Protein AF-A0A4Q3C4S6-F1 (afdb_monomer)

Structure (mmCIF, N/CA/C/O backbone):
data_AF-A0A4Q3C4S6-F1
#
_entry.id   AF-A0A4Q3C4S6-F1
#
loop_
_atom_site.group_PDB
_atom_site.id
_atom_site.type_symbol
_atom_site.label_atom_id
_atom_site.label_alt_id
_atom_site.label_comp_id
_atom_site.label_asym_id
_atom_site.label_entity_id
_atom_site.label_seq_id
_atom_site.pdbx_PDB_ins_code
_atom_site.Cartn_x
_atom_site.Cartn_y
_atom_site.Cartn_z
_atom_site.occupancy
_atom_site.B_iso_or_equiv
_atom_site.auth_seq_id
_atom_site.auth_comp_id
_atom_site.auth_asym_id
_atom_site.auth_atom_id
_atom_site.pdbx_PDB_model_num
ATOM 1 N N . MET A 1 1 ? 11.785 9.503 2.714 1.00 79.44 1 MET A N 1
ATOM 2 C CA . MET A 1 1 ? 12.804 9.727 1.665 1.00 79.44 1 MET A CA 1
ATOM 3 C C . MET A 1 1 ? 14.127 9.075 2.009 1.00 79.44 1 MET A C 1
ATOM 5 O O . MET A 1 1 ? 14.430 8.070 1.395 1.00 79.44 1 MET A O 1
ATOM 9 N N . LEU A 1 2 ? 14.876 9.576 3.001 1.00 86.62 2 LEU A N 1
ATOM 10 C CA . LEU A 1 2 ? 16.214 9.052 3.310 1.00 86.62 2 LEU A CA 1
ATOM 11 C C . LEU A 1 2 ? 16.216 7.540 3.572 1.00 86.62 2 LEU A C 1
ATOM 13 O O . LEU A 1 2 ? 17.036 6.831 3.010 1.00 86.62 2 LEU A O 1
ATOM 17 N N . LEU A 1 3 ? 15.257 7.049 4.366 1.00 88.62 3 LEU A N 1
ATOM 18 C CA . LEU A 1 3 ? 15.108 5.621 4.656 1.00 88.62 3 LEU A CA 1
ATOM 19 C C . LEU A 1 3 ? 14.910 4.772 3.388 1.00 88.62 3 LEU A C 1
ATOM 21 O O . LEU A 1 3 ? 15.475 3.687 3.300 1.00 88.62 3 LEU A O 1
ATOM 25 N N . GLU A 1 4 ? 14.140 5.283 2.421 1.00 88.62 4 GLU A N 1
ATOM 26 C CA . GLU A 1 4 ? 13.888 4.596 1.151 1.00 88.62 4 GLU A CA 1
ATOM 27 C C . GLU A 1 4 ? 15.189 4.460 0.361 1.00 88.62 4 GLU A C 1
ATOM 29 O O . GLU A 1 4 ? 15.622 3.354 0.081 1.00 88.62 4 GLU A O 1
ATOM 34 N N . LEU A 1 5 ? 15.862 5.587 0.112 1.00 86.56 5 LEU A N 1
ATOM 35 C CA . LEU A 1 5 ? 17.053 5.680 -0.740 1.00 86.56 5 LEU A CA 1
ATOM 36 C C . LEU A 1 5 ? 18.321 5.065 -0.123 1.00 86.56 5 LEU A C 1
ATOM 38 O O . LEU A 1 5 ? 19.386 5.118 -0.728 1.00 86.56 5 LEU A O 1
ATOM 42 N N . THR A 1 6 ? 18.240 4.538 1.100 1.00 89.25 6 THR A N 1
ATOM 43 C CA . THR A 1 6 ? 19.389 3.969 1.816 1.00 89.25 6 THR A CA 1
ATOM 44 C C . THR A 1 6 ? 19.104 2.528 2.223 1.00 89.25 6 THR A C 1
ATOM 46 O O . THR A 1 6 ? 19.477 1.591 1.525 1.00 89.25 6 THR A O 1
ATOM 49 N N . ILE A 1 7 ? 18.420 2.348 3.351 1.00 91.38 7 ILE A N 1
ATOM 50 C CA . ILE A 1 7 ? 18.171 1.054 3.987 1.00 91.38 7 ILE A CA 1
ATOM 51 C C . ILE A 1 7 ? 17.253 0.195 3.113 1.00 91.38 7 ILE A C 1
ATOM 53 O O . ILE A 1 7 ? 17.543 -0.977 2.879 1.00 91.38 7 ILE A O 1
ATOM 57 N N . ILE A 1 8 ? 16.154 0.763 2.609 1.00 91.50 8 ILE A N 1
ATOM 58 C CA . ILE A 1 8 ? 15.192 -0.019 1.824 1.00 91.50 8 ILE A CA 1
ATOM 59 C C . ILE A 1 8 ? 15.761 -0.351 0.447 1.00 91.50 8 ILE A C 1
ATOM 61 O O . ILE A 1 8 ? 15.729 -1.520 0.067 1.00 91.50 8 ILE A O 1
ATOM 65 N N . GLU A 1 9 ? 16.351 0.623 -0.247 1.00 89.19 9 GLU A N 1
ATOM 66 C CA . GLU A 1 9 ? 16.993 0.424 -1.550 1.00 89.19 9 GLU A CA 1
ATOM 67 C C . GLU A 1 9 ? 18.013 -0.714 -1.505 1.00 89.19 9 GLU A C 1
ATOM 69 O O . GLU A 1 9 ? 17.933 -1.674 -2.277 1.00 89.19 9 GLU A O 1
ATOM 74 N N . PHE A 1 10 ? 18.919 -0.662 -0.523 1.00 90.94 10 PHE A N 1
ATOM 75 C CA . PHE A 1 10 ? 19.920 -1.702 -0.337 1.00 90.94 10 PHE A CA 1
ATOM 76 C C . PHE A 1 10 ? 19.282 -3.063 -0.052 1.00 90.94 10 PHE A C 1
ATOM 78 O O . PHE A 1 10 ? 19.735 -4.072 -0.582 1.00 90.94 10 PHE A O 1
ATOM 85 N N . SER A 1 11 ? 18.223 -3.116 0.760 1.00 89.38 11 SER A N 1
ATOM 86 C CA . SER A 1 11 ? 17.563 -4.385 1.089 1.00 89.38 11 SER A CA 1
ATOM 87 C C . SER A 1 11 ? 16.934 -5.079 -0.126 1.00 89.38 11 SER A C 1
ATOM 89 O O . SER A 1 11 ? 16.853 -6.305 -0.147 1.00 89.38 11 SER A O 1
ATOM 91 N N . TRP A 1 12 ? 16.531 -4.313 -1.145 1.00 87.12 12 TRP A N 1
ATOM 92 C CA . TRP A 1 12 ? 15.961 -4.836 -2.388 1.00 87.12 12 TRP A CA 1
ATOM 93 C C . TRP A 1 12 ? 17.017 -5.185 -3.432 1.00 87.12 12 TRP A C 1
ATOM 95 O O . TRP A 1 12 ? 16.872 -6.188 -4.128 1.00 87.12 12 TRP A O 1
ATOM 105 N N . GLN A 1 13 ? 18.061 -4.365 -3.565 1.00 84.12 13 GLN A N 1
ATOM 106 C CA . GLN A 1 13 ? 19.042 -4.530 -4.640 1.00 84.12 13 GLN A CA 1
ATOM 107 C C . GLN A 1 13 ? 20.329 -5.238 -4.204 1.00 84.12 13 GLN A C 1
ATOM 109 O O . GLN A 1 13 ? 21.119 -5.635 -5.056 1.00 84.12 13 GLN A O 1
ATOM 114 N N . ALA A 1 14 ? 20.581 -5.354 -2.896 1.00 86.94 14 ALA A N 1
ATOM 115 C CA . ALA A 1 14 ? 21.867 -5.752 -2.314 1.00 86.94 14 ALA A CA 1
ATOM 116 C C . ALA A 1 14 ? 23.073 -4.921 -2.815 1.00 86.94 14 ALA A C 1
ATOM 118 O O . ALA A 1 14 ? 24.227 -5.308 -2.638 1.00 86.94 14 ALA A O 1
ATOM 119 N N . LYS A 1 15 ? 22.806 -3.764 -3.433 1.00 85.75 15 LYS A N 1
ATOM 120 C CA . LYS A 1 15 ? 23.768 -2.775 -3.923 1.00 85.75 15 LYS A CA 1
ATOM 121 C C . LYS A 1 15 ? 23.154 -1.379 -3.812 1.00 85.75 15 LYS A C 1
ATOM 123 O O . LYS A 1 15 ? 21.937 -1.246 -3.733 1.00 85.75 15 LYS A O 1
ATOM 128 N N . ILE A 1 16 ? 23.997 -0.351 -3.821 1.00 82.44 16 ILE A N 1
ATOM 129 C CA . ILE A 1 16 ? 23.564 1.044 -3.958 1.00 82.44 16 ILE A CA 1
ATOM 130 C C . ILE A 1 16 ? 24.054 1.522 -5.320 1.00 82.44 16 ILE A C 1
ATOM 132 O O . ILE A 1 16 ? 25.261 1.594 -5.547 1.00 82.44 16 ILE A O 1
ATOM 136 N N . ASP A 1 17 ? 23.120 1.795 -6.226 1.00 85.69 17 ASP A N 1
ATOM 137 C CA . ASP A 1 17 ? 23.399 2.258 -7.582 1.00 85.69 17 ASP A CA 1
ATOM 138 C C . ASP A 1 17 ? 23.042 3.750 -7.693 1.00 85.69 17 ASP A C 1
ATOM 140 O O . ASP A 1 17 ? 21.866 4.100 -7.620 1.00 85.69 17 ASP A O 1
ATOM 144 N N . PRO A 1 18 ? 24.018 4.664 -7.838 1.00 83.12 18 PRO A N 1
ATOM 145 C CA . PRO A 1 18 ? 23.720 6.093 -7.899 1.00 83.12 18 PRO A CA 1
ATOM 146 C C . PRO A 1 18 ? 22.989 6.496 -9.190 1.00 83.12 18 PRO A C 1
ATOM 148 O O . PRO A 1 18 ? 22.414 7.581 -9.240 1.00 83.12 18 PRO A O 1
ATOM 151 N N . HIS A 1 19 ? 22.994 5.643 -10.221 1.00 88.81 19 HIS A N 1
ATOM 152 C CA . HIS A 1 19 ? 22.371 5.908 -11.519 1.00 88.81 19 HIS A CA 1
ATOM 153 C C . HIS A 1 19 ? 20.981 5.280 -11.664 1.00 88.81 19 HIS A C 1
ATOM 155 O O . HIS A 1 19 ? 20.269 5.585 -12.622 1.00 88.81 19 HIS A O 1
ATOM 161 N N . PHE A 1 20 ? 20.565 4.438 -10.715 1.00 91.19 20 PHE A N 1
ATOM 162 C CA . PHE A 1 20 ? 19.250 3.810 -10.709 1.00 91.19 20 PHE A CA 1
ATOM 163 C C . PHE A 1 20 ? 18.639 3.841 -9.307 1.00 91.19 20 PHE A C 1
ATOM 165 O O . PHE A 1 20 ? 19.119 3.164 -8.404 1.00 91.19 20 PHE A O 1
ATOM 172 N N . MET A 1 21 ? 17.552 4.595 -9.142 1.00 90.75 21 MET A N 1
ATOM 173 C CA . MET A 1 21 ? 16.810 4.669 -7.880 1.00 90.75 21 MET A CA 1
ATOM 174 C C . MET A 1 21 ? 15.467 3.955 -7.989 1.00 90.75 21 MET A C 1
ATOM 176 O O . MET A 1 21 ? 14.723 4.162 -8.949 1.00 90.75 21 MET A O 1
ATOM 180 N N . PHE A 1 22 ? 15.109 3.180 -6.973 1.00 90.44 22 PHE A N 1
ATOM 181 C CA . PHE A 1 22 ? 13.840 2.469 -6.897 1.00 90.44 22 PHE A CA 1
ATOM 182 C C . PHE A 1 22 ? 12.944 3.037 -5.789 1.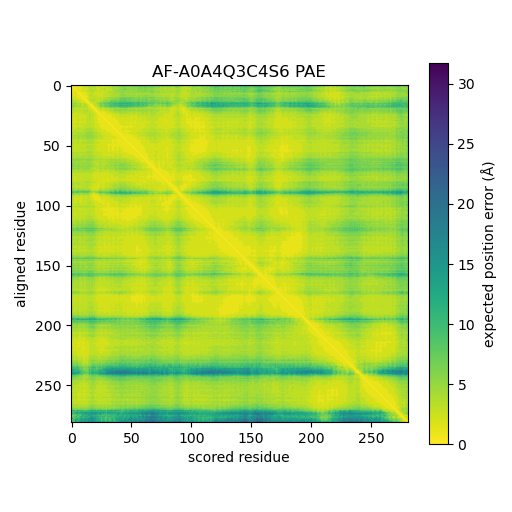00 90.44 22 PHE A C 1
ATOM 184 O O . PHE A 1 22 ? 13.064 2.721 -4.607 1.00 90.44 22 PHE A O 1
ATOM 191 N N . ILE A 1 23 ? 11.987 3.885 -6.176 1.00 91.75 23 ILE A N 1
ATOM 192 C CA . ILE A 1 23 ? 11.088 4.543 -5.220 1.00 91.75 23 ILE A CA 1
ATOM 193 C C . ILE A 1 23 ? 9.769 3.779 -5.081 1.00 91.75 23 ILE A C 1
ATOM 195 O O . ILE A 1 23 ? 9.061 3.497 -6.052 1.00 91.75 23 ILE A O 1
ATOM 199 N N . GLN A 1 24 ? 9.428 3.449 -3.840 1.00 92.81 24 GLN A N 1
ATOM 200 C CA . GLN A 1 24 ? 8.339 2.557 -3.474 1.00 92.81 24 GLN A CA 1
ATOM 201 C C . GLN A 1 24 ? 7.410 3.222 -2.441 1.00 92.81 24 GLN A C 1
ATOM 203 O O . GLN A 1 24 ? 7.143 4.429 -2.459 1.00 92.81 24 GLN A O 1
ATOM 208 N N . VAL A 1 25 ? 6.858 2.407 -1.540 1.00 92.94 25 VAL A N 1
ATOM 209 C CA . VAL A 1 25 ? 5.832 2.804 -0.581 1.00 92.94 25 VAL A CA 1
ATOM 210 C C . VAL A 1 25 ? 6.320 3.849 0.424 1.00 92.94 25 VAL A C 1
ATOM 212 O O . VAL A 1 25 ? 5.546 4.731 0.790 1.00 92.94 25 VAL A O 1
ATOM 215 N N . ILE A 1 26 ? 7.582 3.803 0.872 1.00 92.94 26 ILE A N 1
ATOM 216 C CA . ILE A 1 26 ? 8.079 4.741 1.895 1.00 92.94 26 ILE A CA 1
ATOM 217 C C . ILE A 1 26 ? 8.280 6.131 1.287 1.00 92.94 26 ILE A C 1
ATOM 219 O O . ILE A 1 26 ? 8.042 7.141 1.960 1.00 92.94 26 ILE A O 1
ATOM 223 N N . TRP A 1 27 ? 8.672 6.208 0.012 1.00 93.81 27 TRP A N 1
ATOM 224 C CA . TRP A 1 27 ? 8.636 7.455 -0.752 1.00 93.81 27 TRP A CA 1
ATOM 225 C C . TRP A 1 27 ? 7.214 8.018 -0.838 1.00 93.81 27 TRP A C 1
ATOM 227 O O . TRP A 1 27 ? 6.986 9.147 -0.393 1.00 93.81 27 TRP A O 1
ATOM 237 N N . ALA A 1 28 ? 6.258 7.222 -1.326 1.00 95.50 28 ALA A N 1
ATOM 238 C CA . ALA A 1 28 ? 4.880 7.669 -1.519 1.00 95.50 28 ALA A CA 1
ATOM 239 C C . ALA A 1 28 ? 4.222 8.128 -0.207 1.00 95.50 28 ALA A C 1
ATOM 241 O O . ALA A 1 28 ? 3.579 9.179 -0.177 1.00 95.50 28 ALA A O 1
ATOM 242 N N . ILE A 1 29 ? 4.438 7.405 0.900 1.00 94.44 29 ILE A N 1
ATOM 243 C CA . ILE A 1 29 ? 3.984 7.816 2.239 1.00 94.44 29 ILE A CA 1
ATOM 244 C C . ILE A 1 29 ? 4.633 9.141 2.645 1.00 94.44 29 ILE A C 1
ATOM 246 O O . ILE A 1 29 ? 3.934 10.045 3.099 1.00 94.44 29 ILE A O 1
ATOM 250 N N . GLY A 1 30 ? 5.950 9.280 2.462 1.00 94.25 30 GLY A N 1
ATOM 251 C CA . GLY A 1 30 ? 6.683 10.493 2.826 1.00 94.25 30 GLY A CA 1
ATOM 252 C C . GLY A 1 30 ? 6.163 11.738 2.106 1.00 94.25 30 GLY A C 1
ATOM 253 O O . GLY A 1 30 ? 5.881 12.742 2.756 1.00 94.25 30 GLY A O 1
ATOM 254 N N . VAL A 1 31 ? 5.969 11.666 0.787 1.00 96.56 31 VAL A N 1
ATOM 255 C CA . VAL A 1 31 ? 5.396 12.780 0.012 1.00 96.56 31 VAL A CA 1
ATOM 256 C C . VAL A 1 31 ? 3.945 13.039 0.406 1.00 96.56 31 VAL A C 1
ATOM 258 O O . VAL A 1 31 ? 3.559 14.189 0.604 1.00 96.56 31 VAL A O 1
ATOM 261 N N . SER A 1 32 ? 3.152 11.987 0.606 1.00 97.19 32 SER A N 1
ATOM 262 C CA . SER A 1 32 ? 1.760 12.134 1.042 1.00 97.19 32 SER A CA 1
ATOM 263 C C . SER A 1 32 ? 1.649 12.832 2.401 1.00 97.19 32 SER A C 1
ATOM 265 O O . SER A 1 32 ? 0.733 13.625 2.601 1.00 97.19 32 SER A O 1
ATOM 267 N N . MET A 1 33 ? 2.592 12.604 3.323 1.00 95.69 33 MET A N 1
ATOM 268 C CA . MET A 1 33 ? 2.663 13.329 4.598 1.00 95.69 33 MET A CA 1
ATOM 269 C C . MET A 1 33 ? 3.024 14.809 4.419 1.00 95.69 33 MET A C 1
ATOM 271 O O . MET A 1 33 ? 2.473 15.644 5.132 1.00 95.69 33 MET A O 1
ATOM 275 N N . ILE A 1 34 ? 3.909 15.146 3.473 1.00 96.94 34 ILE A N 1
ATOM 276 C CA . ILE A 1 34 ? 4.241 16.545 3.142 1.00 96.94 34 ILE A CA 1
ATOM 277 C C . ILE A 1 34 ? 3.001 17.264 2.605 1.00 96.94 34 ILE A C 1
ATOM 279 O O . ILE A 1 34 ? 2.664 18.348 3.077 1.00 96.94 34 ILE A O 1
ATOM 283 N N . VAL A 1 35 ? 2.272 16.639 1.676 1.00 97.88 35 VAL A N 1
ATOM 284 C CA . VAL A 1 35 ? 1.011 17.193 1.157 1.00 97.88 35 VAL A CA 1
ATOM 285 C C . VAL A 1 35 ? -0.023 17.318 2.278 1.00 97.88 35 VAL A C 1
ATOM 287 O O . VAL A 1 35 ? -0.658 18.361 2.428 1.00 97.88 35 VAL A O 1
ATOM 290 N N . LEU A 1 36 ? -0.154 16.297 3.130 1.00 97.44 36 LEU A N 1
ATOM 291 C CA . LEU A 1 36 ? -1.068 16.330 4.270 1.00 97.44 36 LEU A CA 1
ATOM 292 C C . LEU A 1 36 ? -0.730 17.453 5.265 1.00 97.44 36 LEU A C 1
ATOM 294 O O . LEU A 1 36 ? -1.646 18.047 5.830 1.00 97.44 36 LEU A O 1
ATOM 298 N N . ALA A 1 37 ? 0.549 17.786 5.457 1.00 97.44 37 ALA A N 1
ATOM 299 C CA . ALA A 1 37 ? 0.974 18.893 6.316 1.00 97.44 37 ALA A CA 1
ATOM 300 C C . ALA A 1 37 ? 0.489 20.268 5.814 1.00 97.44 37 ALA A C 1
ATOM 302 O O . ALA A 1 37 ? 0.323 21.184 6.618 1.00 97.44 37 ALA A O 1
ATOM 303 N N . ALA A 1 38 ? 0.208 20.407 4.515 1.00 97.56 38 ALA A N 1
ATOM 304 C CA . ALA A 1 38 ? -0.496 21.568 3.973 1.00 97.56 38 ALA A CA 1
ATOM 305 C C . ALA A 1 38 ? -2.023 21.427 4.118 1.00 97.56 38 ALA A C 1
ATOM 307 O O . ALA A 1 38 ? -2.701 22.370 4.523 1.00 97.56 38 ALA A O 1
ATOM 308 N N . LEU A 1 39 ? -2.575 20.240 3.843 1.00 97.81 39 LEU A N 1
ATOM 309 C CA . LEU A 1 39 ? -4.025 20.000 3.881 1.00 97.81 39 LEU A CA 1
ATOM 310 C C . LEU A 1 39 ? -4.632 20.059 5.287 1.00 97.81 39 LEU A C 1
ATOM 312 O O . LEU A 1 39 ? -5.809 20.378 5.415 1.00 97.81 39 LEU A O 1
ATOM 316 N N . VAL A 1 40 ? -3.867 19.766 6.343 1.00 97.12 40 VAL A N 1
ATOM 317 C CA . VAL A 1 40 ? -4.353 19.716 7.738 1.00 97.12 40 VAL A CA 1
ATOM 318 C C . VAL A 1 40 ? -4.945 21.042 8.233 1.00 97.12 40 VAL A C 1
ATOM 320 O O . VAL A 1 40 ? -5.754 21.042 9.159 1.00 97.12 40 VAL A O 1
ATOM 323 N N . TRP A 1 41 ? -4.587 22.160 7.600 1.00 97.69 41 TRP A N 1
ATOM 324 C CA . TRP A 1 41 ? -5.143 23.483 7.894 1.00 97.69 41 TRP A CA 1
ATOM 325 C C . TRP A 1 41 ? -6.565 23.681 7.351 1.00 97.69 41 TRP A C 1
ATOM 327 O O . TRP A 1 41 ? -7.252 24.620 7.750 1.00 97.69 41 TRP A O 1
ATOM 337 N N . LEU A 1 42 ? -7.028 22.801 6.460 1.00 97.81 42 LEU A N 1
ATOM 338 C CA . LEU A 1 42 ? -8.384 22.824 5.926 1.00 97.81 42 LEU A CA 1
ATOM 339 C C . LEU A 1 42 ? -9.370 22.124 6.876 1.00 97.81 42 LEU A C 1
ATOM 341 O O . LEU A 1 42 ? -9.015 21.179 7.588 1.00 97.81 42 LEU A O 1
ATOM 345 N N . PRO A 1 43 ? -10.657 22.510 6.862 1.00 97.69 43 PRO A N 1
ATOM 346 C CA . PRO A 1 43 ? -11.686 21.745 7.548 1.00 97.69 43 PRO A CA 1
ATOM 347 C C . PRO A 1 43 ? -11.781 20.324 6.965 1.00 97.69 43 PRO A C 1
ATOM 349 O O . PRO A 1 43 ? -11.739 20.120 5.751 1.00 97.69 43 PRO A O 1
ATOM 352 N N . LYS A 1 44 ? -11.968 19.327 7.841 1.00 97.06 44 LYS A N 1
ATOM 353 C CA . LYS A 1 44 ? -11.987 17.891 7.487 1.00 97.06 44 LYS A CA 1
ATOM 354 C C . LYS A 1 44 ? -12.860 17.521 6.275 1.00 97.06 44 LYS A C 1
ATOM 356 O O . LYS A 1 44 ? -12.410 16.673 5.508 1.00 97.06 44 LYS A O 1
ATOM 361 N N . PRO A 1 45 ? -14.059 18.106 6.059 1.00 97.88 45 PRO A N 1
ATOM 362 C CA . PRO A 1 45 ? -14.845 17.812 4.863 1.00 97.88 45 PRO A CA 1
ATOM 363 C C . PRO A 1 45 ? -14.109 18.141 3.561 1.00 97.88 45 PRO A C 1
ATOM 365 O O . PRO A 1 45 ? -14.186 17.358 2.623 1.00 97.88 45 PRO A O 1
ATOM 368 N N . LEU A 1 46 ? -13.341 19.237 3.511 1.00 98.31 46 LEU A N 1
ATOM 369 C CA . LEU A 1 46 ? -12.560 19.593 2.324 1.00 98.31 46 LEU A CA 1
ATOM 370 C C . LEU A 1 46 ? -11.399 18.621 2.097 1.00 98.31 46 LEU A C 1
ATOM 372 O O . LEU A 1 46 ? -11.161 18.230 0.960 1.00 98.31 46 LEU A O 1
ATOM 376 N N . ILE A 1 47 ? -10.733 18.167 3.165 1.00 98.50 47 ILE A N 1
ATOM 377 C CA . ILE A 1 47 ? -9.685 17.135 3.070 1.00 98.50 47 ILE A CA 1
ATOM 378 C C . ILE A 1 47 ? -10.274 15.820 2.535 1.00 98.50 47 ILE A C 1
ATOM 380 O O . ILE A 1 47 ? -9.679 15.178 1.671 1.00 98.50 47 ILE A O 1
ATOM 384 N N . ALA A 1 48 ? -11.460 15.433 3.018 1.00 98.19 48 ALA A N 1
ATOM 385 C CA . ALA A 1 48 ? -12.151 14.236 2.550 1.00 98.19 48 ALA A CA 1
ATOM 386 C C . ALA A 1 48 ? -12.557 14.354 1.077 1.00 98.19 48 ALA A C 1
ATOM 388 O O . ALA A 1 48 ? -12.293 13.433 0.313 1.00 98.19 48 ALA A O 1
ATOM 389 N N . ILE A 1 49 ? -13.151 15.482 0.670 1.00 98.50 49 ILE A N 1
ATOM 390 C CA . ILE A 1 49 ? -13.522 15.738 -0.729 1.00 98.50 49 ILE A CA 1
ATOM 391 C C . ILE A 1 49 ? -12.282 15.694 -1.621 1.00 98.50 49 ILE A C 1
ATOM 393 O O . ILE A 1 49 ? -12.295 14.990 -2.622 1.00 98.50 49 ILE A O 1
ATOM 397 N N . PHE A 1 50 ? -11.200 16.375 -1.236 1.00 98.62 50 PHE A N 1
ATOM 398 C CA . PHE A 1 50 ? -9.935 16.344 -1.968 1.00 98.62 50 PHE A CA 1
ATOM 399 C C . PHE A 1 50 ? -9.436 14.908 -2.162 1.00 98.62 50 PHE A C 1
ATOM 401 O O . PHE A 1 50 ? -9.182 14.486 -3.287 1.00 98.62 50 PHE A O 1
ATOM 408 N N . GLY A 1 51 ? -9.354 14.128 -1.081 1.00 98.50 51 GLY A N 1
ATOM 409 C CA . GLY A 1 51 ? -8.855 12.761 -1.165 1.00 98.50 51 GLY A CA 1
ATOM 410 C C . GLY A 1 51 ? -9.764 11.828 -1.969 1.00 98.50 51 GLY A C 1
ATOM 411 O O . GLY A 1 51 ? -9.270 11.031 -2.763 1.00 98.50 51 GLY A O 1
ATOM 412 N N . LEU A 1 52 ? -11.086 11.960 -1.818 1.00 98.44 52 LEU A N 1
ATOM 413 C CA . LEU A 1 52 ? -12.065 11.196 -2.593 1.00 98.44 52 LEU A CA 1
ATOM 414 C C . LEU A 1 52 ? -12.022 11.562 -4.078 1.00 98.44 52 LEU A C 1
ATOM 416 O O . LEU A 1 52 ? -12.099 10.663 -4.904 1.00 98.44 52 LEU A O 1
ATOM 420 N N . LEU A 1 53 ? -11.843 12.834 -4.437 1.00 98.56 53 LEU A N 1
ATOM 421 C CA . LEU A 1 53 ? -11.682 13.237 -5.837 1.00 98.56 53 LEU A CA 1
ATOM 422 C C . LEU A 1 53 ? -10.441 12.605 -6.468 1.00 98.56 53 LEU A C 1
ATOM 424 O O . LEU A 1 53 ? -10.519 12.152 -7.605 1.00 98.56 53 LEU A O 1
ATOM 428 N N . LEU A 1 54 ? -9.323 12.514 -5.740 1.00 98.38 54 LEU A N 1
ATOM 429 C CA . LEU A 1 54 ? -8.140 11.821 -6.254 1.00 98.38 54 LEU A CA 1
ATOM 430 C C . LEU A 1 54 ? -8.393 10.318 -6.410 1.00 98.38 54 LEU A C 1
ATOM 432 O O . LEU A 1 54 ? -8.123 9.786 -7.477 1.00 98.38 54 LEU A O 1
ATOM 436 N N . ILE A 1 55 ? -8.958 9.652 -5.395 1.00 98.38 55 ILE A N 1
ATOM 437 C CA . ILE A 1 55 ? -9.248 8.204 -5.425 1.00 98.38 55 ILE A CA 1
ATOM 438 C C . ILE A 1 55 ? -10.243 7.845 -6.535 1.00 98.38 55 ILE A C 1
ATOM 440 O O . ILE A 1 55 ? -10.030 6.893 -7.273 1.00 98.38 55 ILE A O 1
ATOM 444 N N . PHE A 1 56 ? -11.341 8.587 -6.656 1.00 98.31 56 PHE A N 1
ATOM 445 C CA . PHE A 1 56 ? -12.383 8.282 -7.633 1.00 98.31 56 PHE A CA 1
ATOM 446 C C . PHE A 1 56 ? -12.072 8.833 -9.019 1.00 98.31 56 PHE A C 1
ATOM 448 O O . PHE A 1 56 ? -12.591 8.303 -9.994 1.00 98.31 56 PHE A O 1
ATOM 455 N N . GLY A 1 57 ? -11.267 9.889 -9.129 1.00 97.81 57 GLY A N 1
ATOM 456 C CA . GLY A 1 57 ? -11.012 10.580 -10.389 1.00 97.81 57 GLY A CA 1
ATOM 457 C C . GLY A 1 57 ? -9.771 10.103 -11.133 1.00 97.81 57 GLY A C 1
ATOM 458 O O . GLY A 1 57 ? -9.726 10.251 -12.350 1.00 97.81 57 GLY A O 1
ATOM 459 N N . HIS A 1 58 ? -8.764 9.537 -10.454 1.00 97.25 58 HIS A N 1
ATOM 460 C CA . HIS A 1 58 ? -7.483 9.289 -11.123 1.00 97.25 58 HIS A CA 1
ATOM 461 C C . HIS A 1 58 ? -7.587 8.279 -12.273 1.00 97.25 58 HIS A C 1
ATOM 463 O O . HIS A 1 58 ? -6.935 8.492 -13.290 1.00 97.25 58 HIS A O 1
ATOM 469 N N . ASN A 1 59 ? -8.425 7.238 -12.173 1.00 97.19 59 ASN A N 1
ATOM 470 C CA . ASN A 1 59 ? -8.568 6.251 -13.251 1.00 97.19 59 ASN A CA 1
ATOM 471 C C . ASN A 1 59 ? -9.149 6.839 -14.551 1.00 97.19 59 ASN A C 1
ATOM 473 O O . ASN A 1 59 ? -8.949 6.279 -15.625 1.00 97.19 59 ASN A O 1
ATOM 477 N N . ALA A 1 60 ? -9.810 8.003 -14.506 1.00 97.00 60 ALA A N 1
ATOM 478 C CA . ALA A 1 60 ? -10.261 8.698 -15.715 1.00 97.00 60 ALA A CA 1
ATOM 479 C C . ALA A 1 60 ? -9.090 9.127 -16.620 1.00 97.00 60 ALA A C 1
ATOM 481 O O . ALA A 1 60 ? -9.274 9.327 -17.819 1.00 97.00 60 ALA A O 1
ATOM 482 N N . PHE A 1 61 ? -7.884 9.231 -16.056 1.00 96.25 61 PHE A N 1
ATOM 483 C CA . PHE A 1 61 ? -6.663 9.603 -16.765 1.00 96.25 61 PHE A CA 1
ATOM 484 C C . PHE A 1 61 ? -5.817 8.397 -17.202 1.00 96.25 61 PHE A C 1
ATOM 486 O O . PHE A 1 61 ? -4.747 8.596 -17.764 1.00 96.25 61 PHE A O 1
ATOM 493 N N . ASP A 1 62 ? -6.283 7.156 -17.011 1.00 94.25 62 ASP A N 1
ATOM 494 C CA . ASP A 1 62 ? -5.526 5.939 -17.363 1.00 94.25 62 ASP A CA 1
ATOM 495 C C . ASP A 1 62 ? -5.209 5.823 -18.868 1.00 94.25 62 ASP A C 1
ATOM 497 O O . ASP A 1 62 ? -4.291 5.106 -19.263 1.00 94.25 62 ASP A O 1
ATOM 501 N N . SER A 1 63 ? -5.953 6.536 -19.720 1.00 93.25 63 SER A N 1
ATOM 502 C CA . SER A 1 63 ? -5.696 6.591 -21.165 1.00 93.25 63 SER A CA 1
ATOM 503 C C . SER A 1 63 ? -4.543 7.520 -21.556 1.00 93.25 63 SER A C 1
ATOM 505 O O . SER A 1 63 ? -4.003 7.350 -22.648 1.00 93.25 63 SER A O 1
ATOM 507 N N . VAL A 1 64 ? -4.149 8.450 -20.678 1.00 95.31 64 VAL A N 1
ATOM 508 C CA . VAL A 1 64 ? -3.109 9.453 -20.937 1.00 95.31 64 VAL A CA 1
ATOM 509 C C . VAL A 1 64 ? -1.736 8.836 -20.695 1.00 95.31 64 VAL A C 1
ATOM 511 O O . VAL A 1 64 ? -1.359 8.522 -19.561 1.00 95.31 64 VAL A O 1
ATOM 514 N N . LYS A 1 65 ? -0.961 8.662 -21.764 1.00 94.38 65 LYS A N 1
ATOM 515 C CA . LYS A 1 65 ? 0.350 8.004 -21.705 1.00 94.38 65 LYS A CA 1
ATOM 516 C C . LYS A 1 65 ? 1.476 9.021 -21.509 1.00 94.38 65 LYS A C 1
ATOM 518 O O . LYS A 1 65 ? 1.423 10.100 -22.089 1.00 94.38 65 LYS A O 1
ATOM 523 N N . PRO A 1 66 ? 2.568 8.661 -20.801 1.00 94.25 66 PRO A N 1
ATOM 524 C CA . PRO A 1 66 ? 3.734 9.540 -20.663 1.00 94.25 66 PRO A CA 1
ATOM 525 C C . PRO A 1 66 ? 4.304 10.031 -22.006 1.00 94.25 66 PRO A C 1
ATOM 527 O O . PRO A 1 66 ? 4.757 11.162 -22.106 1.00 94.25 66 PRO A O 1
ATOM 530 N N . ALA A 1 67 ? 4.218 9.205 -23.056 1.00 93.38 67 ALA A N 1
ATOM 531 C CA . ALA A 1 67 ? 4.695 9.529 -24.404 1.00 93.38 67 ALA A CA 1
ATOM 532 C C . ALA A 1 67 ? 3.905 10.646 -25.119 1.00 93.38 67 ALA A C 1
ATOM 534 O O . ALA A 1 67 ? 4.322 11.086 -26.186 1.00 93.38 67 ALA A O 1
ATOM 535 N N . GLU A 1 68 ? 2.765 11.078 -24.574 1.00 94.88 68 GLU A N 1
ATOM 536 C CA . GLU A 1 68 ? 1.978 12.200 -25.106 1.00 94.88 68 GLU A CA 1
ATOM 537 C C . GLU A 1 68 ? 2.505 13.566 -24.635 1.00 94.88 68 GLU A C 1
ATOM 539 O O . GLU A 1 68 ? 2.071 14.601 -25.139 1.00 94.88 68 GLU A O 1
ATOM 544 N N . PHE A 1 69 ? 3.446 13.576 -23.687 1.00 95.44 69 PHE A N 1
ATOM 545 C CA . PHE A 1 69 ? 4.073 14.779 -23.151 1.00 95.44 69 PHE A CA 1
ATOM 546 C C . PHE A 1 69 ? 5.492 14.981 -23.695 1.00 95.44 69 PHE A C 1
ATOM 548 O O . PHE A 1 69 ? 6.103 14.081 -24.272 1.00 95.44 69 PHE A O 1
ATOM 555 N N . ASP A 1 70 ? 6.034 16.176 -23.460 1.00 94.81 70 ASP A N 1
ATOM 556 C CA . ASP A 1 70 ? 7.470 16.416 -23.566 1.00 94.81 70 ASP A CA 1
ATOM 557 C C . ASP A 1 70 ? 8.245 15.649 -22.475 1.00 94.81 70 ASP A C 1
ATOM 559 O O . ASP A 1 70 ? 7.668 14.990 -21.609 1.00 94.81 70 ASP A O 1
ATOM 563 N N . GLU A 1 71 ? 9.577 15.716 -22.507 1.00 91.94 71 GLU A N 1
ATOM 564 C CA . GLU A 1 71 ? 10.431 14.970 -21.574 1.00 91.94 71 GLU A CA 1
ATOM 565 C C . GLU A 1 71 ? 10.084 15.249 -20.101 1.00 91.94 71 GLU A C 1
ATOM 567 O O . GLU A 1 71 ? 9.916 14.324 -19.302 1.00 91.94 71 GLU A O 1
ATOM 572 N N . THR A 1 72 ? 9.914 16.526 -19.748 1.00 93.88 72 THR A N 1
ATOM 573 C CA . THR A 1 72 ? 9.627 16.930 -18.365 1.00 93.88 72 THR A CA 1
ATOM 574 C C . THR A 1 72 ? 8.225 16.495 -17.943 1.00 93.88 72 THR A C 1
ATOM 576 O O . THR A 1 72 ? 8.048 15.975 -16.838 1.00 93.88 72 THR A O 1
ATOM 579 N N . GLY A 1 73 ? 7.225 16.667 -18.811 1.00 95.62 73 GLY A N 1
ATOM 580 C CA . GLY A 1 73 ? 5.856 16.235 -18.557 1.00 95.62 73 GLY A CA 1
ATOM 581 C C . GLY A 1 73 ? 5.734 14.718 -18.444 1.00 95.62 73 GLY A C 1
ATOM 582 O O . GLY A 1 73 ? 5.038 14.236 -17.554 1.00 95.62 73 GLY A O 1
ATOM 583 N N . SER A 1 74 ? 6.471 13.961 -19.259 1.00 95.25 74 SER A N 1
ATOM 584 C CA . SER A 1 74 ? 6.519 12.495 -19.209 1.00 95.25 74 SER A CA 1
ATOM 585 C C . SER A 1 74 ? 7.051 11.999 -17.862 1.00 95.25 74 SER A C 1
ATOM 587 O O . SER A 1 74 ? 6.398 11.191 -17.194 1.00 95.25 74 SER A O 1
ATOM 589 N N . ILE A 1 75 ? 8.182 12.555 -17.405 1.00 95.75 75 ILE A N 1
ATOM 590 C CA . ILE A 1 75 ? 8.754 12.263 -16.082 1.00 95.75 75 ILE A CA 1
ATOM 591 C C . ILE A 1 75 ? 7.747 12.620 -14.985 1.00 95.75 75 ILE A C 1
ATOM 593 O O . ILE A 1 75 ? 7.429 11.784 -14.138 1.00 95.75 75 ILE A O 1
ATOM 597 N N . ALA A 1 76 ? 7.193 13.835 -15.003 1.00 96.56 76 ALA A N 1
ATOM 598 C CA . ALA A 1 76 ? 6.221 14.266 -13.999 1.00 96.56 76 ALA A CA 1
ATOM 599 C C . ALA A 1 76 ? 5.000 13.335 -13.951 1.00 96.56 76 ALA A C 1
ATOM 601 O O . ALA A 1 76 ? 4.549 12.955 -12.868 1.00 96.56 76 ALA A O 1
ATOM 602 N N . TRP A 1 77 ? 4.497 12.909 -15.109 1.00 96.69 77 TRP A N 1
ATOM 603 C CA . TRP A 1 77 ? 3.343 12.023 -15.206 1.00 96.69 77 TRP A CA 1
ATOM 604 C C . TRP A 1 77 ? 3.616 10.625 -14.649 1.00 96.69 77 TRP A C 1
ATOM 606 O O . TRP A 1 77 ? 2.746 10.044 -13.999 1.00 96.69 77 TRP A O 1
ATOM 616 N N . GLN A 1 78 ? 4.832 10.101 -14.800 1.00 95.81 78 GLN A N 1
ATOM 617 C CA . GLN A 1 78 ? 5.216 8.833 -14.172 1.00 95.81 78 GLN A CA 1
ATOM 618 C C . GLN A 1 78 ? 5.298 8.942 -12.643 1.00 95.81 78 GLN A C 1
ATOM 620 O O . GLN A 1 78 ? 4.813 8.078 -11.915 1.00 95.81 78 GLN A O 1
ATOM 625 N N . PHE A 1 79 ? 5.844 10.041 -12.118 1.00 96.75 79 PHE A N 1
ATOM 626 C CA . PHE A 1 79 ? 5.843 10.275 -10.669 1.00 96.75 79 PHE A CA 1
ATOM 627 C C . PHE A 1 79 ? 4.426 10.419 -10.103 1.00 96.75 79 PHE A C 1
ATOM 629 O O . PHE A 1 79 ? 4.154 9.984 -8.982 1.00 96.75 79 PHE A O 1
ATOM 636 N N . LEU A 1 80 ? 3.523 11.045 -10.855 1.00 96.69 80 LEU A N 1
ATOM 637 C CA . LEU A 1 80 ? 2.190 11.389 -10.377 1.00 96.69 80 LEU A CA 1
ATOM 638 C C . LEU A 1 80 ? 1.165 10.272 -10.583 1.00 96.69 80 LEU A C 1
ATOM 640 O O . LEU A 1 80 ? 0.371 10.029 -9.676 1.00 96.69 80 LEU A O 1
ATOM 644 N N . HIS A 1 81 ? 1.171 9.591 -11.726 1.00 95.94 81 HIS A N 1
ATOM 645 C CA . HIS A 1 81 ? 0.049 8.753 -12.152 1.00 95.94 81 HIS A CA 1
ATOM 646 C C . HIS A 1 81 ? 0.456 7.367 -12.664 1.00 95.94 81 HIS A C 1
ATOM 648 O O . HIS A 1 81 ? -0.142 6.380 -12.246 1.00 95.94 81 HIS A O 1
ATOM 654 N N . VAL A 1 82 ? 1.505 7.259 -13.483 1.00 94.19 82 VAL A N 1
ATOM 655 C CA . VAL A 1 82 ? 1.829 6.011 -14.199 1.00 94.19 82 VAL A CA 1
ATOM 656 C C . VAL A 1 82 ? 3.063 5.320 -13.624 1.00 94.19 82 VAL A C 1
ATOM 658 O O . VAL A 1 82 ? 4.141 5.897 -13.564 1.00 94.19 82 VAL A O 1
ATOM 661 N N . GLN A 1 83 ? 2.944 4.041 -13.263 1.00 95.38 83 GLN A N 1
ATOM 662 C CA . GLN A 1 83 ? 4.111 3.242 -12.883 1.00 95.38 83 GLN A CA 1
ATOM 663 C C . GLN A 1 83 ? 5.084 3.128 -14.066 1.00 95.38 83 GLN A C 1
ATOM 665 O O . GLN A 1 83 ? 4.682 2.769 -15.172 1.00 95.38 83 GLN A O 1
ATOM 670 N N . GLY A 1 84 ? 6.373 3.378 -13.841 1.00 94.50 84 GLY A N 1
ATOM 671 C CA . GLY A 1 84 ? 7.352 3.303 -14.921 1.00 94.50 84 GLY A CA 1
ATOM 672 C C . GLY A 1 84 ? 8.750 3.752 -14.531 1.00 94.50 84 GLY A C 1
ATOM 673 O O . GLY A 1 84 ? 9.019 4.083 -13.378 1.00 94.50 84 GLY A O 1
ATOM 674 N N . ILE A 1 85 ? 9.651 3.732 -15.512 1.00 95.44 85 ILE A N 1
ATOM 675 C CA . ILE A 1 85 ? 11.013 4.250 -15.373 1.00 95.44 85 ILE A CA 1
ATOM 676 C C . ILE A 1 85 ? 11.039 5.674 -15.927 1.00 95.44 85 ILE A C 1
ATOM 678 O O . ILE A 1 85 ? 10.866 5.867 -17.131 1.00 95.44 85 ILE A O 1
ATOM 682 N N . ALA A 1 86 ? 11.291 6.634 -15.042 1.00 94.88 86 ALA A N 1
ATOM 683 C CA . ALA A 1 86 ? 11.630 8.004 -15.390 1.00 94.88 86 ALA A CA 1
ATOM 684 C C . ALA A 1 86 ? 13.101 8.071 -15.784 1.00 94.88 86 ALA A C 1
ATOM 686 O O . ALA A 1 86 ? 13.985 7.911 -14.939 1.00 94.88 86 ALA A O 1
ATOM 687 N N . ASP A 1 87 ? 13.344 8.255 -17.079 1.00 93.50 87 ASP A N 1
ATOM 688 C CA . ASP A 1 87 ? 14.672 8.430 -17.657 1.00 93.50 87 ASP A CA 1
ATOM 689 C C . ASP A 1 87 ? 14.964 9.927 -17.786 1.00 93.50 87 ASP A C 1
ATOM 691 O O . ASP A 1 87 ? 14.231 10.646 -18.461 1.00 93.50 87 ASP A O 1
ATOM 695 N N . PHE A 1 88 ? 16.010 10.399 -17.108 1.00 92.25 88 PHE A N 1
ATOM 696 C CA . PHE A 1 88 ? 16.421 11.806 -17.119 1.00 92.25 88 PHE A CA 1
ATOM 697 C C . PHE A 1 88 ? 17.410 12.120 -18.260 1.00 92.25 88 PHE A C 1
ATOM 699 O O . PHE A 1 88 ? 18.007 13.196 -18.269 1.00 92.25 88 PHE A O 1
ATOM 706 N N . HIS A 1 89 ? 17.657 11.165 -19.172 1.00 85.62 89 HIS A N 1
ATOM 707 C CA . HIS A 1 89 ? 18.515 11.278 -20.369 1.00 85.62 89 HIS A CA 1
ATOM 708 C C . HIS A 1 89 ? 19.955 11.762 -20.119 1.00 85.62 89 HIS A C 1
ATOM 710 O O . HIS A 1 89 ? 20.702 12.086 -21.039 1.00 85.62 89 HIS A O 1
ATOM 716 N N . ASN A 1 90 ? 20.386 11.742 -18.862 1.00 87.44 90 ASN A N 1
ATOM 717 C CA . ASN A 1 90 ? 21.714 12.109 -18.376 1.00 87.44 90 ASN A CA 1
ATOM 718 C C . ASN A 1 90 ? 22.393 10.928 -17.653 1.00 87.44 90 ASN A C 1
ATOM 720 O O . ASN A 1 90 ? 23.335 11.115 -16.885 1.00 87.44 90 ASN A O 1
ATOM 724 N N . GLY A 1 91 ? 21.885 9.710 -17.878 1.00 87.50 91 GLY A N 1
ATOM 725 C CA . GLY A 1 91 ? 22.346 8.477 -17.242 1.00 87.50 91 GLY A CA 1
ATOM 726 C C . GLY A 1 91 ? 21.663 8.147 -15.913 1.00 87.50 91 GLY A C 1
ATOM 727 O O . GLY A 1 91 ? 21.947 7.089 -15.361 1.00 87.50 91 GLY A O 1
ATOM 728 N N . TYR A 1 92 ? 20.763 8.997 -15.407 1.00 92.62 92 TYR A N 1
ATOM 729 C CA . TYR A 1 92 ? 20.001 8.729 -14.186 1.00 92.62 92 TYR A CA 1
ATOM 730 C C . TYR A 1 92 ? 18.596 8.221 -14.504 1.00 92.62 92 TYR A C 1
ATOM 732 O O . TYR A 1 92 ? 17.870 8.799 -15.314 1.00 92.62 92 TYR A O 1
ATOM 740 N N . LYS A 1 93 ? 18.202 7.141 -13.830 1.00 94.75 93 LYS A N 1
ATOM 741 C CA . LYS A 1 93 ? 16.893 6.505 -13.978 1.00 94.75 93 LYS A CA 1
ATOM 742 C C . LYS A 1 93 ? 16.231 6.331 -12.626 1.00 94.75 93 LYS A C 1
ATOM 744 O O . LYS A 1 93 ? 16.879 5.972 -11.644 1.00 94.75 93 LYS A O 1
ATOM 749 N N . VAL A 1 94 ? 14.923 6.547 -12.583 1.00 94.69 94 VAL A N 1
ATOM 750 C CA . VAL A 1 94 ? 14.124 6.333 -11.376 1.00 94.69 94 VAL A CA 1
ATOM 751 C C . VAL A 1 94 ? 12.961 5.420 -11.701 1.00 94.69 94 VAL A C 1
ATOM 753 O O . VAL A 1 94 ? 12.079 5.782 -12.474 1.00 94.69 94 VAL A O 1
ATOM 756 N N . PHE A 1 95 ? 12.941 4.230 -11.109 1.00 94.94 95 PHE A N 1
ATOM 757 C CA . PHE A 1 95 ? 11.788 3.350 -11.201 1.00 94.94 95 PHE A CA 1
ATOM 758 C C . PHE A 1 95 ? 10.744 3.756 -10.159 1.00 94.94 95 PHE A C 1
ATOM 760 O O . PHE A 1 95 ? 10.936 3.576 -8.954 1.00 94.94 95 PHE A O 1
ATOM 767 N N . VAL A 1 96 ? 9.637 4.317 -10.641 1.00 95.69 96 VAL A N 1
ATOM 768 C CA . VAL A 1 96 ? 8.500 4.762 -9.837 1.00 95.69 96 VAL A CA 1
ATOM 769 C C . VAL A 1 96 ? 7.504 3.620 -9.711 1.00 95.69 96 VAL A C 1
ATOM 771 O O . VAL A 1 96 ? 6.669 3.409 -10.587 1.00 95.69 96 VAL A O 1
ATOM 774 N N . LEU A 1 97 ? 7.565 2.884 -8.601 1.00 95.38 97 LEU A N 1
ATOM 775 C CA . LEU A 1 97 ? 6.636 1.782 -8.339 1.00 95.38 97 LEU A CA 1
ATOM 776 C C . LEU A 1 97 ? 5.291 2.268 -7.791 1.00 95.38 97 LEU A C 1
ATOM 778 O O . LEU A 1 97 ? 4.264 1.647 -8.058 1.00 95.38 97 LEU A O 1
ATOM 782 N N . TYR A 1 98 ? 5.305 3.362 -7.023 1.00 95.69 98 TYR A N 1
ATOM 783 C CA . TYR A 1 98 ? 4.143 3.930 -6.335 1.00 95.69 98 TYR A CA 1
ATOM 784 C C . TYR A 1 98 ? 3.874 5.376 -6.808 1.00 95.69 98 TYR A C 1
ATOM 786 O O . TYR A 1 98 ? 4.334 6.316 -6.152 1.00 95.69 98 TYR A O 1
ATOM 794 N N . PRO A 1 99 ? 3.119 5.576 -7.907 1.00 95.94 99 PRO A N 1
ATOM 795 C CA . PRO A 1 99 ? 2.733 6.911 -8.372 1.00 95.94 99 PRO A CA 1
ATOM 796 C C . PRO A 1 99 ? 1.882 7.669 -7.345 1.00 95.94 99 PRO A C 1
ATOM 798 O O . PRO A 1 99 ? 1.047 7.079 -6.659 1.00 95.94 99 PRO A O 1
ATOM 801 N N . LEU A 1 100 ? 2.100 8.976 -7.212 1.00 97.25 100 LEU A N 1
ATOM 802 C CA . LEU A 1 100 ? 1.712 9.747 -6.026 1.00 97.25 100 LEU A CA 1
ATOM 803 C C . LEU A 1 100 ? 0.215 10.046 -5.881 1.00 97.25 100 LEU A C 1
ATOM 805 O O . LEU A 1 100 ? -0.292 9.996 -4.758 1.00 97.25 100 LEU A O 1
ATOM 809 N N . ILE A 1 101 ? -0.487 10.379 -6.969 1.00 97.38 101 ILE A N 1
ATOM 810 C CA . ILE A 1 101 ? -1.868 10.896 -6.942 1.00 97.38 101 ILE A CA 1
ATOM 811 C C . ILE A 1 101 ? -2.802 10.042 -6.070 1.00 97.38 101 ILE A C 1
ATOM 813 O O . ILE A 1 101 ? -3.388 10.582 -5.124 1.00 97.38 101 ILE A O 1
ATOM 817 N N . PRO A 1 102 ? -2.949 8.727 -6.311 1.00 95.38 102 PRO A N 1
ATOM 818 C CA . PRO A 1 102 ? -3.911 7.943 -5.548 1.00 95.38 102 PRO A CA 1
ATOM 819 C C . PRO A 1 102 ? -3.485 7.754 -4.084 1.00 95.38 102 PRO A C 1
ATOM 821 O O . PRO A 1 102 ? -4.336 7.765 -3.196 1.00 95.38 102 PRO A O 1
ATOM 824 N N . TRP A 1 103 ? -2.184 7.658 -3.786 1.00 97.62 103 TRP A N 1
ATOM 825 C CA . TRP A 1 103 ? -1.698 7.515 -2.406 1.00 97.62 103 TRP A CA 1
ATOM 826 C C . TRP A 1 103 ? -1.873 8.790 -1.579 1.00 97.62 103 TRP A C 1
ATOM 828 O O . TRP A 1 103 ? -2.225 8.699 -0.401 1.00 97.62 103 TRP A O 1
ATOM 838 N N . ILE A 1 104 ? -1.721 9.966 -2.197 1.00 98.50 104 ILE A N 1
ATOM 839 C CA . ILE A 1 104 ? -2.077 11.250 -1.577 1.00 98.50 104 ILE A CA 1
ATOM 840 C C . ILE A 1 104 ? -3.567 11.251 -1.218 1.00 98.50 104 ILE A C 1
ATOM 842 O O . ILE A 1 104 ? -3.935 11.636 -0.104 1.00 98.50 104 ILE A O 1
ATOM 846 N N . GLY A 1 105 ? -4.421 10.767 -2.126 1.00 98.06 105 GLY A N 1
ATOM 847 C CA . GLY A 1 105 ? -5.854 10.626 -1.878 1.00 98.06 105 GLY A CA 1
ATOM 848 C C . GLY A 1 105 ? -6.161 9.717 -0.687 1.00 98.06 105 GLY A C 1
ATOM 849 O O . GLY A 1 105 ? -6.869 10.117 0.241 1.00 98.06 105 GLY A O 1
ATOM 850 N N . VAL A 1 106 ? -5.560 8.523 -0.662 1.00 98.00 106 VAL A N 1
ATOM 851 C CA . VAL A 1 106 ? -5.699 7.550 0.437 1.00 98.00 106 VAL A CA 1
ATOM 852 C C . VAL A 1 106 ? -5.214 8.128 1.767 1.00 98.00 106 VAL A C 1
ATOM 854 O O . VAL A 1 106 ? -5.889 7.959 2.782 1.00 98.00 106 VAL A O 1
ATOM 857 N N . MET A 1 107 ? -4.092 8.853 1.784 1.00 98.12 107 MET A N 1
ATOM 858 C CA . MET A 1 107 ? -3.570 9.509 2.988 1.00 98.12 107 MET A CA 1
ATOM 859 C C . MET A 1 107 ? -4.532 10.582 3.517 1.00 98.12 107 MET A C 1
ATOM 861 O O . MET A 1 107 ? -4.815 10.622 4.716 1.00 98.12 107 MET A O 1
ATOM 865 N N . ALA A 1 108 ? -5.071 11.427 2.635 1.00 98.50 108 ALA A N 1
ATOM 866 C CA . ALA A 1 108 ? -6.014 12.482 3.003 1.00 98.50 108 ALA A CA 1
ATOM 867 C C . ALA A 1 108 ? -7.323 11.911 3.577 1.00 98.50 108 ALA A C 1
ATOM 869 O O . ALA A 1 108 ? -7.767 12.327 4.652 1.00 98.50 108 ALA A O 1
ATOM 870 N N . VAL A 1 109 ? -7.914 10.906 2.918 1.00 98.25 109 VAL A N 1
ATOM 871 C CA . VAL A 1 109 ? -9.113 10.220 3.434 1.00 98.25 109 VAL A CA 1
ATOM 872 C C . VAL A 1 109 ? -8.797 9.481 4.734 1.00 98.25 109 VAL A C 1
ATOM 874 O O . VAL A 1 109 ? -9.568 9.577 5.688 1.00 98.25 109 VAL A O 1
ATOM 877 N N . GLY A 1 110 ? -7.646 8.810 4.819 1.00 97.69 110 GLY A N 1
ATOM 878 C CA . GLY A 1 110 ? -7.171 8.120 6.021 1.00 97.69 110 GLY A CA 1
ATOM 879 C C . GLY A 1 110 ? -7.018 9.049 7.230 1.00 97.69 110 GLY A C 1
ATOM 880 O O . GLY A 1 110 ? -7.420 8.695 8.341 1.00 97.69 110 GLY A O 1
ATOM 881 N N . TYR A 1 111 ? -6.521 10.271 7.020 1.00 97.69 111 TYR A N 1
ATOM 882 C CA . TYR A 1 111 ? -6.436 11.294 8.065 1.00 97.69 111 TYR A CA 1
ATOM 883 C C . TYR A 1 111 ? -7.817 11.645 8.638 1.00 97.69 111 TYR A C 1
ATOM 885 O O . TYR A 1 111 ? -8.005 11.672 9.858 1.00 97.69 111 TYR A O 1
ATOM 893 N N . VAL A 1 112 ? -8.813 11.859 7.772 1.00 97.88 112 VAL A N 1
ATOM 894 C CA . VAL A 1 112 ? -10.192 12.143 8.203 1.00 97.88 112 VAL A CA 1
ATOM 895 C C . VAL A 1 112 ? -10.828 10.914 8.858 1.00 97.88 112 VAL A C 1
ATOM 897 O O . VAL A 1 112 ? -11.475 11.038 9.902 1.00 97.88 112 VAL A O 1
ATOM 900 N N . PHE A 1 113 ? -10.586 9.726 8.302 1.00 97.62 113 PHE A N 1
ATOM 901 C CA . PHE A 1 113 ? -11.042 8.436 8.820 1.00 97.62 113 PHE A CA 1
ATOM 902 C C . PHE A 1 113 ? -10.563 8.185 10.256 1.00 97.62 113 PHE A C 1
ATOM 904 O O . PHE A 1 113 ? -11.323 7.679 11.082 1.00 97.62 113 PHE A O 1
ATOM 911 N N . GLY A 1 114 ? -9.358 8.638 10.615 1.00 95.88 114 GLY A N 1
ATOM 912 C CA . GLY A 1 114 ? -8.847 8.581 11.988 1.00 95.88 114 GLY A CA 1
ATOM 913 C C . GLY A 1 114 ? -9.769 9.240 13.026 1.00 95.88 114 GLY A C 1
ATOM 914 O O . GLY A 1 114 ? -9.819 8.809 14.179 1.00 95.88 114 GLY A O 1
ATOM 915 N N . ALA A 1 115 ? -10.573 10.237 12.637 1.00 95.38 115 ALA A N 1
ATOM 916 C CA . ALA A 1 115 ? -11.536 10.865 13.542 1.00 95.38 115 ALA A CA 1
ATOM 917 C C . ALA A 1 115 ? -12.697 9.933 13.937 1.00 95.38 115 ALA A C 1
ATOM 919 O O . ALA A 1 115 ? -13.290 10.139 14.997 1.00 95.38 115 ALA A O 1
ATOM 920 N N . LEU A 1 116 ? -12.989 8.890 13.151 1.00 95.62 116 LEU A N 1
ATOM 921 C CA . LEU A 1 116 ? -14.006 7.885 13.485 1.00 95.62 116 LEU A CA 1
ATOM 922 C C . LEU A 1 116 ? -13.635 7.093 14.744 1.00 95.62 116 LEU A C 1
ATOM 924 O O . LEU A 1 116 ? -14.512 6.687 15.504 1.00 95.62 116 LEU A O 1
ATOM 928 N N . PHE A 1 117 ? -12.339 6.933 15.025 1.00 93.81 117 PHE A N 1
ATOM 929 C CA . PHE A 1 117 ? -11.851 6.253 16.230 1.00 93.81 117 PHE A CA 1
ATOM 930 C C . PHE A 1 117 ? -12.001 7.072 17.513 1.00 93.81 117 PHE A C 1
ATOM 932 O O . PHE A 1 117 ? -11.813 6.531 18.598 1.00 93.81 117 PHE A O 1
ATOM 939 N N . LYS A 1 118 ? -12.423 8.338 17.410 1.00 95.06 118 LYS A N 1
ATOM 940 C CA . LYS A 1 118 ? -12.828 9.156 18.563 1.00 95.06 118 LYS A CA 1
ATOM 941 C C . LYS A 1 118 ? -14.300 8.970 18.942 1.00 95.06 118 LYS A C 1
ATOM 943 O O . LYS A 1 118 ? -14.720 9.464 19.981 1.00 95.06 118 LYS A O 1
ATOM 948 N N . LEU A 1 119 ? -15.088 8.303 18.097 1.00 95.19 119 LEU A N 1
ATOM 949 C CA . LEU A 1 119 ? -16.492 8.009 18.371 1.00 95.19 119 LEU A CA 1
ATOM 950 C C . LEU A 1 119 ? -16.630 6.812 19.317 1.00 95.19 119 LEU A C 1
ATOM 952 O O . LEU A 1 119 ? -15.724 5.988 19.451 1.00 95.19 119 LEU A O 1
ATOM 956 N N . GLU A 1 120 ? -17.808 6.681 19.918 1.00 95.25 120 GLU A N 1
ATOM 957 C CA . GLU A 1 120 ? -18.197 5.479 20.651 1.00 95.25 120 GLU A CA 1
ATOM 958 C C . GLU A 1 120 ? -18.147 4.237 19.755 1.00 95.25 120 GLU A C 1
ATOM 960 O O . GLU A 1 120 ? -18.500 4.294 18.571 1.00 95.25 120 GLU A O 1
ATOM 965 N N . ALA A 1 121 ? -17.763 3.099 20.339 1.00 93.06 121 ALA A N 1
ATOM 966 C CA . ALA A 1 121 ? -17.556 1.846 19.615 1.00 93.06 121 ALA A CA 1
ATOM 967 C C . ALA A 1 121 ? -18.776 1.436 18.778 1.00 93.06 121 ALA A C 1
ATOM 969 O O . ALA A 1 121 ? -18.653 1.135 17.596 1.00 93.06 121 ALA A O 1
ATOM 970 N N . GLN A 1 122 ? -19.985 1.529 19.338 1.00 93.88 122 GLN A N 1
ATOM 971 C CA . GLN A 1 122 ? -21.199 1.134 18.623 1.00 93.88 122 GLN A CA 1
ATOM 972 C C . GLN A 1 122 ? -21.476 2.009 17.390 1.00 93.88 122 GLN A C 1
ATOM 974 O O . GLN A 1 122 ? -21.905 1.504 16.349 1.00 93.88 122 GLN A O 1
ATOM 979 N N . LYS A 1 123 ? -21.221 3.320 17.483 1.00 95.81 123 LYS A N 1
ATOM 980 C CA . LYS A 1 123 ? -21.387 4.251 16.360 1.00 95.81 123 LYS A CA 1
ATOM 981 C C . LYS A 1 123 ? -20.301 4.032 15.310 1.00 95.81 123 LYS A C 1
ATOM 983 O O . LYS A 1 123 ? -20.615 3.950 14.125 1.00 95.81 123 LYS A O 1
ATOM 988 N N . ARG A 1 124 ? -19.047 3.884 15.744 1.00 96.06 124 ARG A N 1
ATOM 989 C CA . ARG A 1 124 ? -17.911 3.570 14.873 1.00 96.06 124 ARG A CA 1
ATOM 990 C C . ARG A 1 124 ? -18.145 2.276 14.100 1.00 96.06 124 ARG A C 1
ATOM 992 O O . ARG A 1 124 ? -18.054 2.302 12.879 1.00 96.06 124 ARG A O 1
ATOM 999 N N . ARG A 1 125 ? -18.537 1.191 14.771 1.00 96.06 125 ARG A N 1
ATOM 1000 C CA . ARG A 1 125 ? -18.837 -0.102 14.143 1.00 96.06 125 ARG A CA 1
ATOM 1001 C C . ARG A 1 125 ? -19.865 0.015 13.025 1.00 96.06 125 ARG A C 1
ATOM 1003 O O . ARG A 1 125 ? -19.650 -0.513 11.940 1.00 96.06 125 ARG A O 1
ATOM 1010 N N . LYS A 1 126 ? -20.971 0.728 13.269 1.00 96.81 126 LYS A N 1
ATOM 1011 C CA . LYS A 1 126 ? -22.008 0.967 12.250 1.00 96.81 126 LYS A CA 1
ATOM 1012 C C . LYS A 1 126 ? -21.451 1.700 11.030 1.00 96.81 126 LYS A C 1
ATOM 1014 O O . LYS A 1 126 ? -21.770 1.324 9.909 1.00 96.81 126 LYS A O 1
ATOM 1019 N N . ILE A 1 127 ? -20.606 2.709 11.246 1.00 97.56 127 ILE A N 1
ATOM 1020 C CA . ILE A 1 127 ? -19.963 3.458 10.159 1.00 97.56 127 ILE A CA 1
ATOM 1021 C C . ILE A 1 127 ? -18.990 2.561 9.383 1.00 97.56 127 ILE A C 1
ATOM 1023 O O . ILE A 1 127 ? -19.052 2.537 8.159 1.00 97.56 127 ILE A O 1
ATOM 1027 N N . LEU A 1 128 ? -18.142 1.789 10.071 1.00 97.88 128 LEU A N 1
ATOM 1028 C CA . LEU A 1 128 ? -17.195 0.860 9.443 1.00 97.88 128 LEU A CA 1
ATOM 1029 C C . LEU A 1 128 ? -17.912 -0.204 8.602 1.00 97.88 128 LEU A C 1
ATOM 1031 O O . LEU A 1 128 ? -17.505 -0.465 7.474 1.00 97.88 128 LEU A O 1
ATOM 1035 N N . LEU A 1 129 ? -19.009 -0.776 9.112 1.00 98.19 129 LEU A N 1
ATOM 1036 C CA . LEU A 1 129 ? -19.850 -1.698 8.345 1.00 98.19 129 LEU A CA 1
ATOM 1037 C C . LEU A 1 129 ? -20.462 -1.014 7.123 1.00 98.19 129 LEU A C 1
ATOM 1039 O O . LEU A 1 129 ? -20.424 -1.582 6.038 1.00 98.19 129 LEU A O 1
ATOM 1043 N N . GLY A 1 130 ? -20.990 0.201 7.291 1.00 98.44 130 GLY A N 1
ATOM 1044 C CA . GLY A 1 130 ? -21.555 0.987 6.198 1.00 98.44 130 GLY A CA 1
ATOM 1045 C C . GLY A 1 130 ? -20.543 1.222 5.080 1.00 98.44 130 GLY A C 1
ATOM 1046 O O . GLY A 1 130 ? -20.813 0.840 3.949 1.00 98.44 130 GLY A O 1
ATOM 1047 N N . ILE A 1 131 ? -19.364 1.760 5.417 1.00 98.19 131 ILE A N 1
ATOM 1048 C CA . ILE A 1 131 ? -18.263 2.004 4.471 1.00 98.19 131 ILE A CA 1
ATOM 1049 C C . ILE A 1 131 ? -17.812 0.691 3.824 1.00 98.19 131 ILE A C 1
ATOM 1051 O O . ILE A 1 131 ? -17.671 0.620 2.608 1.00 98.19 131 ILE A O 1
ATOM 1055 N N . GLY A 1 132 ? -17.611 -0.360 4.622 1.00 98.56 132 GLY A N 1
ATOM 1056 C CA . GLY A 1 132 ? -17.161 -1.661 4.137 1.00 98.56 132 GLY A CA 1
ATOM 1057 C C . GLY A 1 132 ? -18.123 -2.273 3.121 1.00 98.56 132 GLY A C 1
ATOM 1058 O O . GLY A 1 132 ? -17.717 -2.605 2.009 1.00 98.56 132 GLY A O 1
ATOM 1059 N N . VAL A 1 133 ? -19.409 -2.368 3.471 1.00 98.75 133 VAL A N 1
ATOM 1060 C CA . VAL A 1 133 ? -20.444 -2.907 2.577 1.00 98.75 133 VAL A CA 1
ATOM 1061 C C . VAL A 1 133 ? -20.616 -2.020 1.349 1.00 98.75 133 VAL A C 1
ATOM 1063 O O . VAL A 1 133 ? -20.642 -2.550 0.242 1.00 98.75 133 VAL A O 1
ATOM 1066 N N . SER A 1 134 ? -20.690 -0.692 1.503 1.00 98.62 134 SER A N 1
ATOM 1067 C CA . SER A 1 134 ? -20.860 0.205 0.355 1.00 98.62 134 SER A CA 1
ATOM 1068 C C . SER A 1 134 ? -19.695 0.111 -0.625 1.00 98.62 134 SER A C 1
ATOM 1070 O O . SER A 1 134 ? -19.929 0.088 -1.829 1.00 98.62 134 SER A O 1
ATOM 1072 N N . SER A 1 135 ? -18.456 -0.004 -0.131 1.00 98.69 135 SER A N 1
ATOM 1073 C CA . SER A 1 135 ? -17.279 -0.154 -0.990 1.00 98.69 135 SER A CA 1
ATOM 1074 C C . SER A 1 135 ? -17.291 -1.479 -1.747 1.00 98.69 135 SER A C 1
ATOM 1076 O O . SER A 1 135 ? -17.022 -1.490 -2.942 1.00 98.69 135 SER A O 1
ATOM 1078 N N . LEU A 1 136 ? -17.656 -2.589 -1.093 1.00 98.81 136 LEU A N 1
ATOM 1079 C CA . LEU A 1 136 ? -17.741 -3.893 -1.761 1.00 98.81 136 LEU A CA 1
ATOM 1080 C C . LEU A 1 136 ? -18.889 -3.965 -2.770 1.00 98.81 136 LEU A C 1
ATOM 1082 O O . LEU A 1 136 ? -18.715 -4.526 -3.848 1.00 98.81 136 LEU A O 1
ATOM 1086 N N . VAL A 1 137 ? -20.046 -3.384 -2.448 1.00 98.69 137 VAL A N 1
ATOM 1087 C CA . VAL A 1 137 ? -21.170 -3.288 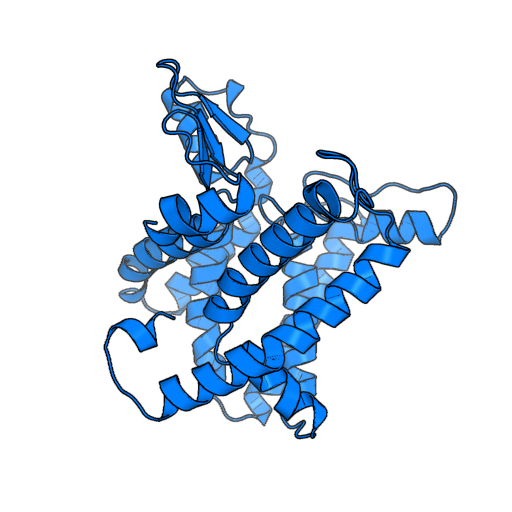-3.389 1.00 98.69 137 VAL A CA 1
ATOM 1088 C C . VAL A 1 137 ? -20.766 -2.455 -4.601 1.00 98.69 137 VAL A C 1
ATOM 1090 O O . VAL A 1 137 ? -20.986 -2.888 -5.729 1.00 98.69 137 VAL A O 1
ATOM 1093 N N . LEU A 1 138 ? -20.128 -1.301 -4.385 1.00 98.62 138 LEU A N 1
ATOM 1094 C CA . LEU A 1 138 ? -19.655 -0.461 -5.480 1.00 98.62 138 LEU A CA 1
ATOM 1095 C C . LEU A 1 138 ? -18.596 -1.171 -6.329 1.00 98.62 138 LEU A C 1
ATOM 1097 O O . LEU A 1 138 ? -18.699 -1.137 -7.550 1.00 98.62 138 LEU A O 1
ATOM 1101 N N . PHE A 1 139 ? -17.645 -1.872 -5.703 1.00 98.62 139 PHE A N 1
ATOM 1102 C CA . PHE A 1 139 ? -16.675 -2.714 -6.405 1.00 98.62 139 PHE A CA 1
ATOM 1103 C C . PHE A 1 139 ? -17.375 -3.738 -7.300 1.00 98.62 139 PHE A C 1
ATOM 1105 O O . PHE A 1 139 ? -17.072 -3.820 -8.481 1.00 98.62 139 PHE A O 1
ATOM 1112 N N . VAL A 1 140 ? -18.351 -4.490 -6.778 1.00 98.44 140 VAL A N 1
ATOM 1113 C CA . VAL A 1 140 ? -19.076 -5.487 -7.581 1.00 98.44 140 VAL A CA 1
ATOM 1114 C C . VAL A 1 140 ? -19.813 -4.829 -8.748 1.00 98.44 140 VAL A C 1
ATOM 1116 O O . VAL A 1 140 ? -19.754 -5.351 -9.859 1.00 98.44 140 VAL A O 1
ATOM 1119 N N . ILE A 1 141 ? -20.465 -3.682 -8.532 1.00 98.12 141 ILE A N 1
ATOM 1120 C CA . ILE A 1 141 ? -21.166 -2.945 -9.594 1.00 98.12 141 ILE A CA 1
ATOM 1121 C C . ILE A 1 141 ? -20.185 -2.529 -10.696 1.00 98.12 141 ILE A C 1
ATOM 1123 O O . ILE A 1 141 ? -20.401 -2.887 -11.852 1.00 98.12 141 ILE A O 1
ATOM 1127 N N . LEU A 1 142 ? -19.102 -1.833 -10.344 1.00 97.94 142 LEU A N 1
ATOM 1128 C CA . LEU A 1 142 ? -18.106 -1.340 -11.301 1.00 97.94 142 LEU A CA 1
ATOM 1129 C C . LEU A 1 142 ? -17.398 -2.486 -12.027 1.00 97.94 142 LEU A C 1
ATOM 1131 O O . LEU A 1 142 ? -17.350 -2.513 -13.262 1.00 97.94 142 LEU A O 1
ATOM 1135 N N . ARG A 1 143 ? -16.925 -3.472 -11.259 1.00 97.69 143 ARG A N 1
ATOM 1136 C CA . ARG A 1 143 ? -16.157 -4.602 -11.772 1.00 97.69 143 ARG A CA 1
ATOM 1137 C C . ARG A 1 143 ? -17.008 -5.502 -12.656 1.00 97.69 143 ARG A C 1
ATOM 1139 O O . ARG A 1 143 ? -16.531 -5.911 -13.704 1.00 97.69 143 ARG A O 1
ATOM 1146 N N . SER A 1 144 ? -18.269 -5.784 -12.307 1.00 96.19 144 SER A N 1
ATOM 1147 C CA . SER A 1 144 ? -19.133 -6.712 -13.068 1.00 96.19 144 SER A CA 1
ATOM 1148 C C . SER A 1 144 ? -19.277 -6.360 -14.548 1.00 96.19 144 SER A C 1
ATOM 1150 O O . SER A 1 144 ? -19.262 -7.263 -15.383 1.00 96.19 144 SER A O 1
ATOM 1152 N N . GLY A 1 145 ? -19.358 -5.070 -14.877 1.00 94.50 145 GLY A N 1
ATOM 1153 C CA . GLY A 1 145 ? -19.460 -4.588 -16.253 1.00 94.50 145 GLY A CA 1
ATOM 1154 C C . GLY A 1 145 ? -18.152 -4.103 -16.870 1.00 94.50 145 GLY A C 1
ATOM 1155 O O . GLY A 1 145 ? -18.190 -3.627 -17.999 1.00 94.50 145 GLY A O 1
ATOM 1156 N N . ASN A 1 146 ? -17.018 -4.181 -16.157 1.00 96.56 146 ASN A N 1
ATOM 1157 C CA . ASN A 1 146 ? -15.781 -3.478 -16.524 1.00 96.56 146 ASN A CA 1
ATOM 1158 C C . ASN A 1 146 ? -16.034 -1.979 -16.813 1.00 96.56 146 ASN A C 1
ATOM 1160 O O . ASN A 1 146 ? -15.510 -1.431 -17.780 1.00 96.56 146 ASN A O 1
ATOM 1164 N N . PHE A 1 147 ? -16.891 -1.324 -16.018 1.00 96.38 147 PHE A N 1
ATOM 1165 C CA . PHE A 1 147 ? -17.368 0.029 -16.329 1.00 96.38 147 PHE A CA 1
ATOM 1166 C C . PHE A 1 147 ? -16.312 1.108 -16.079 1.00 96.38 147 PHE A C 1
ATOM 1168 O O . PHE A 1 147 ? -16.157 2.022 -16.884 1.00 96.38 147 PHE A O 1
ATOM 1175 N N . TYR A 1 148 ? -15.636 1.037 -14.934 1.00 97.25 148 TYR A N 1
ATOM 1176 C CA . TYR A 1 148 ? -14.658 2.022 -14.485 1.00 97.25 148 TYR A CA 1
ATOM 1177 C C . TYR A 1 148 ? -13.866 1.458 -13.304 1.00 97.25 148 TYR A C 1
ATOM 1179 O O . TYR A 1 148 ? -14.367 0.585 -12.604 1.00 97.25 148 TYR A O 1
ATOM 1187 N N . GLY A 1 149 ? -12.685 2.017 -13.040 1.00 95.75 149 GLY A N 1
ATOM 1188 C CA . GLY A 1 149 ? -11.977 1.813 -11.777 1.00 95.75 149 GLY A CA 1
ATOM 1189 C C . GLY A 1 149 ? -10.823 0.822 -11.821 1.00 95.75 149 GLY A C 1
ATOM 1190 O O . GLY A 1 149 ? -10.141 0.690 -10.812 1.00 95.75 149 GLY A O 1
ATOM 1191 N N . ASP A 1 150 ? -10.556 0.190 -12.964 1.00 96.50 150 ASP A N 1
ATOM 1192 C CA . ASP A 1 150 ? -9.326 -0.555 -13.229 1.00 96.50 150 ASP A CA 1
ATOM 1193 C C . ASP A 1 150 ? -8.972 -0.494 -14.718 1.00 96.50 150 ASP A C 1
ATOM 1195 O O . ASP A 1 150 ? -9.849 -0.652 -15.569 1.00 96.50 150 ASP A O 1
ATOM 1199 N N . LEU A 1 151 ? -7.688 -0.301 -15.029 1.00 92.94 151 LEU A N 1
ATOM 1200 C CA . LEU A 1 151 ? -7.190 -0.285 -16.405 1.00 92.94 151 LEU A CA 1
ATOM 1201 C C . LEU A 1 151 ? -7.323 -1.660 -17.081 1.00 92.94 151 LEU A C 1
ATOM 1203 O O . LEU A 1 151 ? -7.506 -1.736 -18.297 1.00 92.94 151 LEU A O 1
ATOM 1207 N N . PHE A 1 152 ? -7.230 -2.751 -16.314 1.00 94.81 152 PHE A N 1
ATOM 1208 C CA . PHE A 1 152 ? -7.255 -4.109 -16.847 1.00 94.81 152 PHE A CA 1
ATOM 1209 C C . PHE A 1 152 ? -8.618 -4.778 -16.585 1.00 94.81 152 PHE A C 1
ATOM 1211 O O . PHE A 1 152 ? -8.930 -5.170 -15.447 1.00 94.81 152 PHE A O 1
ATOM 1218 N N . PRO A 1 153 ? -9.452 -4.951 -17.631 1.00 95.81 153 PRO A N 1
ATOM 1219 C CA . PRO A 1 153 ? -10.750 -5.594 -17.487 1.00 95.81 153 PRO A CA 1
ATOM 1220 C C . PRO A 1 153 ? -10.591 -7.075 -17.135 1.00 95.81 153 PRO A C 1
ATOM 1222 O O . PRO A 1 153 ? -9.683 -7.758 -17.620 1.00 95.81 153 PRO A O 1
ATOM 1225 N N . TRP A 1 154 ? -11.503 -7.603 -16.319 1.00 97.56 154 TRP A N 1
ATOM 1226 C CA . TRP A 1 154 ? -11.577 -9.050 -16.128 1.00 97.56 154 TRP A CA 1
ATOM 1227 C C . TRP A 1 154 ? -12.189 -9.709 -17.366 1.00 97.56 154 TRP A C 1
ATOM 1229 O O . TRP A 1 154 ? -12.986 -9.111 -18.094 1.00 97.56 154 TRP A O 1
ATOM 1239 N N . THR A 1 155 ? -11.828 -10.966 -17.601 1.00 97.06 155 THR A N 1
ATOM 1240 C CA . THR A 1 155 ? -12.281 -11.735 -18.764 1.00 97.06 155 THR A CA 1
ATOM 1241 C C . THR A 1 155 ? -12.728 -13.129 -18.350 1.00 97.06 155 THR A C 1
ATOM 1243 O O . THR A 1 155 ? -12.245 -13.697 -17.366 1.00 97.06 155 THR A O 1
ATOM 1246 N N . LYS A 1 156 ? -13.666 -13.709 -19.107 1.00 97.00 156 LYS A N 1
ATOM 1247 C CA . LYS A 1 156 ? -14.074 -15.102 -18.912 1.00 97.00 156 LYS A CA 1
ATOM 1248 C C . LYS A 1 156 ? -12.896 -16.024 -19.225 1.00 97.00 156 LYS A C 1
ATOM 1250 O O . LYS A 1 156 ? -12.287 -15.916 -20.283 1.00 97.00 156 LYS A O 1
ATOM 1255 N N . GLN A 1 157 ? -12.609 -16.933 -18.304 1.00 97.75 157 GLN A N 1
ATOM 1256 C CA . GLN A 1 157 ? -11.518 -17.898 -18.411 1.00 97.75 157 GLN A CA 1
ATOM 1257 C C . GLN A 1 157 ? -12.064 -19.310 -18.662 1.00 97.75 157 GLN A C 1
ATOM 1259 O O . GLN A 1 157 ? -13.273 -19.542 -18.639 1.00 97.75 157 GLN A O 1
ATOM 1264 N N . GLU A 1 158 ? -11.159 -20.271 -18.847 1.00 96.94 158 GLU A N 1
ATOM 1265 C CA . GLU A 1 158 ? -11.474 -21.683 -19.127 1.00 96.94 158 GLU A CA 1
ATOM 1266 C C . GLU A 1 158 ? -12.419 -22.335 -18.105 1.00 96.94 158 GLU A C 1
ATOM 1268 O O . GLU A 1 158 ? -13.194 -23.222 -18.450 1.00 96.94 158 GLU A O 1
ATOM 1273 N N . ASN A 1 159 ? -12.363 -21.916 -16.839 1.00 97.38 159 ASN A N 1
ATOM 1274 C CA . ASN A 1 159 ? -13.222 -22.442 -15.783 1.00 97.38 159 ASN A CA 1
ATOM 1275 C C . ASN A 1 159 ? -13.689 -21.342 -14.820 1.00 97.38 159 ASN A C 1
ATOM 1277 O O . ASN A 1 159 ? -13.176 -20.216 -14.820 1.00 97.38 159 ASN A O 1
ATOM 1281 N N . ALA A 1 160 ? -14.681 -21.679 -13.990 1.00 97.12 160 ALA A N 1
ATOM 1282 C CA . ALA A 1 160 ? -15.295 -20.747 -13.047 1.00 97.12 160 ALA A CA 1
ATOM 1283 C C . ALA A 1 160 ? -14.284 -20.183 -12.036 1.00 97.12 160 ALA A C 1
ATOM 1285 O O . ALA A 1 160 ? -14.304 -18.985 -11.769 1.00 97.12 160 ALA A O 1
ATOM 1286 N N . LEU A 1 161 ? -13.359 -21.012 -11.535 1.00 97.56 161 LEU A N 1
ATOM 1287 C CA . LEU A 1 161 ? -12.333 -20.572 -10.589 1.00 97.56 161 LEU A CA 1
ATOM 1288 C C . LEU A 1 161 ? -11.395 -19.540 -11.222 1.00 97.56 161 LEU A C 1
ATOM 1290 O O . LEU A 1 161 ? -11.197 -18.474 -10.653 1.00 97.56 161 LEU A O 1
ATOM 1294 N N . ARG A 1 162 ? -10.853 -19.807 -12.414 1.00 97.38 162 ARG A N 1
ATOM 1295 C CA . ARG A 1 162 ? -9.989 -18.853 -13.126 1.00 97.38 162 ARG A CA 1
ATOM 1296 C C . ARG A 1 162 ? -10.741 -17.581 -13.507 1.00 97.38 162 ARG A C 1
ATOM 1298 O O . ARG A 1 162 ? -10.164 -16.504 -13.443 1.00 97.38 162 ARG A O 1
ATOM 1305 N N . THR A 1 163 ? -12.024 -17.687 -13.849 1.00 97.50 163 THR A N 1
ATOM 1306 C CA . THR A 1 163 ? -12.865 -16.514 -14.138 1.00 97.50 163 THR A CA 1
ATOM 1307 C C . THR A 1 163 ? -13.050 -15.665 -12.885 1.00 97.50 163 THR A C 1
ATOM 1309 O O . THR A 1 163 ? -12.890 -14.451 -12.936 1.00 97.50 163 THR A O 1
ATOM 1312 N N . PHE A 1 164 ? -13.303 -16.300 -11.740 1.00 97.31 164 PHE A N 1
ATOM 1313 C CA . PHE A 1 164 ? -13.365 -15.618 -10.453 1.00 97.31 164 PHE A CA 1
ATOM 1314 C C . PHE A 1 164 ? -12.022 -14.975 -10.079 1.00 97.31 164 PHE A C 1
ATOM 1316 O O . PHE A 1 164 ? -12.000 -13.821 -9.664 1.00 97.31 164 PHE A O 1
ATOM 1323 N N . LEU A 1 165 ? -10.899 -15.672 -10.286 1.00 97.06 165 LEU A N 1
ATOM 1324 C CA . LEU A 1 165 ? -9.562 -15.105 -10.082 1.00 97.06 165 LEU A CA 1
ATOM 1325 C C . LEU A 1 165 ? -9.311 -13.902 -10.998 1.00 97.06 165 LEU A C 1
ATOM 1327 O O . LEU A 1 165 ? -8.759 -12.912 -10.539 1.00 97.06 165 LEU A O 1
ATOM 1331 N N . SER A 1 166 ? -9.758 -13.947 -12.256 1.00 97.25 166 SER A N 1
ATOM 1332 C CA . SER A 1 166 ? -9.702 -12.796 -13.165 1.00 97.25 166 SER A CA 1
ATOM 1333 C C . SER A 1 166 ? -10.551 -11.629 -12.652 1.00 97.25 166 SER A C 1
ATOM 1335 O O . SER A 1 166 ? -10.095 -10.489 -12.693 1.00 97.25 166 SER A O 1
ATOM 1337 N N . PHE A 1 167 ? -11.742 -11.905 -12.113 1.00 97.75 167 PHE A N 1
ATOM 1338 C CA . PHE A 1 167 ? -12.633 -10.894 -11.541 1.00 97.75 167 PHE A CA 1
ATOM 1339 C C . PHE A 1 167 ? -11.990 -10.148 -10.362 1.00 97.75 167 PHE A C 1
ATOM 1341 O O . PHE A 1 167 ? -12.041 -8.919 -10.320 1.00 97.75 167 PHE A O 1
ATOM 1348 N N . ILE A 1 168 ? -11.340 -10.867 -9.440 1.00 96.50 168 ILE A N 1
ATOM 1349 C CA . ILE A 1 168 ? -10.665 -10.270 -8.271 1.00 96.50 168 ILE A CA 1
ATOM 1350 C C . ILE A 1 168 ? -9.227 -9.804 -8.550 1.00 96.50 168 ILE A C 1
ATOM 1352 O O . ILE A 1 168 ? -8.594 -9.238 -7.661 1.00 96.50 168 ILE A O 1
ATOM 1356 N N . ASN A 1 169 ? -8.692 -10.050 -9.749 1.00 97.38 169 ASN A N 1
ATOM 1357 C CA . ASN A 1 169 ? -7.375 -9.567 -10.148 1.00 97.38 169 ASN A CA 1
ATOM 1358 C C . ASN A 1 169 ? -7.476 -8.087 -10.530 1.00 97.38 169 ASN A C 1
ATOM 1360 O O . ASN A 1 169 ? -7.934 -7.761 -11.624 1.00 97.38 169 ASN A O 1
ATOM 1364 N N . VAL A 1 170 ? -7.085 -7.216 -9.603 1.00 97.50 170 VAL A N 1
ATOM 1365 C CA . VAL A 1 170 ? -7.190 -5.753 -9.702 1.00 97.50 170 VAL A CA 1
ATOM 1366 C C . VAL A 1 170 ? -5.828 -5.096 -9.481 1.00 97.50 170 VAL A C 1
ATOM 1368 O O . VAL A 1 170 ? -4.967 -5.616 -8.764 1.00 97.50 170 VAL A O 1
ATOM 1371 N N . THR A 1 171 ? -5.625 -3.948 -10.112 1.00 96.81 171 THR A N 1
ATOM 1372 C CA . THR A 1 171 ? -4.337 -3.273 -10.254 1.00 96.81 171 THR A CA 1
ATOM 1373 C C . THR A 1 171 ? -3.916 -2.577 -8.971 1.00 96.81 171 THR A C 1
ATOM 1375 O O . THR A 1 171 ? -4.562 -1.656 -8.479 1.00 96.81 171 THR A O 1
ATOM 1378 N N . LYS A 1 172 ? -2.770 -2.996 -8.431 1.00 95.31 172 LYS A N 1
ATOM 1379 C CA . LYS A 1 172 ? -2.206 -2.424 -7.204 1.00 95.31 172 LYS A CA 1
ATOM 1380 C C . LYS A 1 172 ? -1.362 -1.166 -7.441 1.00 95.31 172 LYS A C 1
ATOM 1382 O O . LYS A 1 172 ? -1.227 -0.361 -6.520 1.00 95.31 172 LYS A O 1
ATOM 1387 N N . TYR A 1 173 ? -0.762 -1.013 -8.623 1.00 93.00 173 TYR A N 1
ATOM 1388 C CA . TYR A 1 173 ? 0.191 0.059 -8.920 1.00 93.00 173 TYR A CA 1
ATOM 1389 C C . TYR A 1 173 ? -0.052 0.693 -10.301 1.00 93.00 173 TYR A C 1
ATOM 1391 O O . TYR A 1 173 ? 0.165 0.014 -11.304 1.00 93.00 173 TYR A O 1
ATOM 1399 N N . PRO A 1 174 ? -0.441 1.982 -10.356 1.00 93.88 174 PRO A N 1
ATOM 1400 C CA . PRO A 1 174 ? -1.054 2.733 -9.249 1.00 93.88 174 PRO A CA 1
ATOM 1401 C C . PRO A 1 174 ? -2.277 1.980 -8.683 1.00 93.88 174 PRO A C 1
ATOM 1403 O O . PRO A 1 174 ? -2.894 1.206 -9.414 1.00 93.88 174 PRO A O 1
ATOM 1406 N N . PRO A 1 175 ? -2.623 2.131 -7.391 1.00 96.75 175 PRO A N 1
ATOM 1407 C CA . PRO A 1 175 ? -3.767 1.423 -6.824 1.00 96.75 175 PRO A CA 1
ATOM 1408 C C . PRO A 1 175 ? -5.035 1.917 -7.508 1.00 96.75 175 PRO A C 1
ATOM 1410 O O . PRO A 1 175 ? -5.384 3.087 -7.395 1.00 96.75 175 PRO A O 1
ATOM 1413 N N . SER A 1 176 ? -5.694 1.025 -8.235 1.00 97.94 176 SER A N 1
ATOM 1414 C CA . SER A 1 176 ? -6.933 1.329 -8.929 1.00 97.94 176 SER A CA 1
ATOM 1415 C C . SER A 1 176 ? -8.075 1.566 -7.937 1.00 97.94 176 SER A C 1
ATOM 1417 O O . SER A 1 176 ? -8.019 1.114 -6.783 1.00 97.94 176 SER A O 1
ATOM 1419 N N . LEU A 1 177 ? -9.128 2.266 -8.362 1.00 98.50 177 LEU A N 1
ATOM 1420 C CA . LEU A 1 177 ? -10.331 2.419 -7.551 1.00 98.50 177 LEU A CA 1
ATOM 1421 C C . LEU A 1 177 ? -10.886 1.048 -7.137 1.00 98.50 177 LEU A C 1
ATOM 1423 O O . LEU A 1 177 ? -11.212 0.864 -5.966 1.00 98.50 177 LEU A O 1
ATOM 1427 N N . ASP A 1 178 ? -10.923 0.074 -8.048 1.00 98.50 178 ASP A N 1
ATOM 1428 C CA . ASP A 1 178 ? -11.374 -1.292 -7.763 1.00 98.50 178 ASP A CA 1
ATOM 1429 C C . ASP A 1 178 ? -10.512 -1.957 -6.682 1.00 98.50 178 ASP A C 1
ATOM 1431 O O . ASP A 1 178 ? -11.047 -2.523 -5.720 1.00 98.50 178 ASP A O 1
ATOM 1435 N N . TYR A 1 179 ? -9.182 -1.831 -6.782 1.00 98.44 179 TYR A N 1
ATOM 1436 C CA . TYR A 1 179 ? -8.248 -2.305 -5.759 1.00 98.44 179 TYR A CA 1
ATOM 1437 C C . TYR A 1 179 ? -8.535 -1.661 -4.400 1.00 98.44 179 TYR A C 1
ATOM 1439 O O . TYR A 1 179 ? -8.607 -2.363 -3.385 1.00 98.44 179 TYR A O 1
ATOM 1447 N N . LEU A 1 180 ? -8.743 -0.344 -4.345 1.00 98.56 180 LEU A N 1
ATOM 1448 C CA . LEU A 1 180 ? -9.034 0.361 -3.095 1.00 98.56 180 LEU A CA 1
ATOM 1449 C C . LEU A 1 180 ? -10.400 -0.025 -2.520 1.00 98.56 180 LEU A C 1
ATOM 1451 O O . LEU A 1 180 ? -10.500 -0.264 -1.316 1.00 98.56 180 LEU A O 1
ATOM 1455 N N . LEU A 1 181 ? -11.439 -0.141 -3.347 1.00 98.69 181 LEU A N 1
ATOM 1456 C CA . LEU A 1 181 ? -12.785 -0.513 -2.910 1.00 98.69 181 LEU A CA 1
ATOM 1457 C C . LEU A 1 181 ? -12.816 -1.917 -2.307 1.00 98.69 181 LEU A C 1
ATOM 1459 O O . LEU A 1 181 ? -13.358 -2.092 -1.211 1.00 98.69 181 LEU A O 1
ATOM 1463 N N . VAL A 1 182 ? -12.211 -2.907 -2.971 1.00 98.50 182 VAL A N 1
ATOM 1464 C CA . VAL A 1 182 ? -12.208 -4.285 -2.462 1.00 98.50 182 VAL A CA 1
ATOM 1465 C C . VAL A 1 182 ? -11.335 -4.415 -1.214 1.00 98.50 182 VAL A C 1
ATOM 1467 O O . VAL A 1 182 ? -11.777 -4.963 -0.203 1.00 98.50 182 VAL A O 1
ATOM 1470 N N . THR A 1 183 ? -10.121 -3.856 -1.225 1.00 98.12 183 THR A N 1
ATOM 1471 C CA . THR A 1 183 ? -9.177 -4.024 -0.109 1.00 98.12 183 THR A CA 1
ATOM 1472 C C . THR A 1 183 ? -9.585 -3.221 1.123 1.00 98.12 183 THR A C 1
ATOM 1474 O O . THR A 1 183 ? -9.626 -3.776 2.224 1.00 98.12 183 THR A O 1
ATOM 1477 N N . LEU A 1 184 ? -9.957 -1.945 0.968 1.00 98.12 184 LEU A N 1
ATOM 1478 C CA . LEU A 1 184 ? -10.444 -1.130 2.083 1.00 98.12 184 LEU A CA 1
ATOM 1479 C C . LEU A 1 184 ? -11.843 -1.565 2.516 1.00 98.12 184 LEU A C 1
ATOM 1481 O O . LEU A 1 184 ? -12.142 -1.495 3.706 1.00 98.12 184 LEU A O 1
ATOM 1485 N N . GLY A 1 185 ? -12.686 -2.051 1.601 1.00 98.44 185 GLY A N 1
ATOM 1486 C CA . GLY A 1 185 ? -13.986 -2.633 1.931 1.00 98.44 185 GLY A CA 1
ATOM 1487 C C . GLY A 1 185 ? -13.845 -3.803 2.905 1.00 98.44 185 GLY A C 1
ATOM 1488 O O . GLY A 1 185 ? -14.388 -3.761 4.012 1.00 98.44 185 GLY A O 1
ATOM 1489 N N . VAL A 1 186 ? -13.025 -4.798 2.547 1.00 98.44 186 VAL A N 1
ATOM 1490 C CA . VAL A 1 186 ? -12.710 -5.943 3.421 1.00 98.44 186 VAL A CA 1
ATOM 1491 C C . VAL A 1 186 ? -12.056 -5.485 4.725 1.00 98.44 186 VAL A C 1
ATOM 1493 O O . VAL A 1 186 ? -12.457 -5.942 5.796 1.00 98.44 186 VAL A O 1
ATOM 1496 N N . ALA A 1 187 ? -11.095 -4.556 4.674 1.00 97.69 187 ALA A N 1
ATOM 1497 C CA . ALA A 1 187 ? -10.425 -4.055 5.874 1.00 97.69 187 ALA A CA 1
ATOM 1498 C C . ALA A 1 187 ? -11.401 -3.377 6.851 1.00 97.69 187 ALA A C 1
ATOM 1500 O O . ALA A 1 187 ? -11.328 -3.619 8.054 1.00 97.69 187 ALA A O 1
ATOM 1501 N N . ASN A 1 188 ? -12.350 -2.576 6.360 1.00 98.19 188 ASN A N 1
ATOM 1502 C CA . ASN A 1 188 ? -13.363 -1.925 7.194 1.00 98.19 188 ASN A CA 1
ATOM 1503 C C . ASN A 1 188 ? -14.315 -2.937 7.848 1.00 98.19 188 ASN A C 1
ATOM 1505 O O . ASN A 1 188 ? -14.614 -2.814 9.038 1.00 98.19 188 ASN A O 1
ATOM 1509 N N . LEU A 1 189 ? -14.743 -3.969 7.111 1.00 98.38 189 LEU A N 1
ATOM 1510 C CA . LEU A 1 189 ? -15.547 -5.057 7.678 1.00 98.38 189 LEU A CA 1
ATOM 1511 C C . LEU A 1 189 ? -14.769 -5.851 8.730 1.00 98.38 189 LEU A C 1
ATOM 1513 O O . LEU A 1 189 ? -15.308 -6.152 9.796 1.00 98.38 189 LEU A O 1
ATOM 1517 N N . ALA A 1 190 ? -13.493 -6.139 8.467 1.00 97.00 190 ALA A N 1
ATOM 1518 C CA . ALA A 1 190 ? -12.616 -6.802 9.423 1.00 97.00 190 ALA A CA 1
ATOM 1519 C C . ALA A 1 190 ? -12.445 -5.960 10.696 1.00 97.00 190 ALA A C 1
ATOM 1521 O O . ALA A 1 190 ? -12.611 -6.482 11.795 1.00 97.00 190 ALA A O 1
ATOM 1522 N N . LEU A 1 191 ? -12.203 -4.651 10.572 1.00 95.25 191 LEU A N 1
ATOM 1523 C CA . LEU A 1 191 ? -12.112 -3.737 11.716 1.00 95.25 191 LEU A CA 1
ATOM 1524 C C . LEU A 1 191 ? -13.411 -3.712 12.532 1.00 95.25 191 LEU A C 1
ATOM 1526 O O . LEU A 1 191 ? -13.360 -3.792 13.757 1.00 95.25 191 LEU A O 1
ATOM 1530 N N . ALA A 1 192 ? -14.571 -3.670 11.871 1.00 96.19 192 ALA A N 1
ATOM 1531 C CA . ALA A 1 192 ? -15.872 -3.715 12.538 1.00 96.19 192 ALA A CA 1
ATOM 1532 C C . ALA A 1 192 ? -16.152 -5.053 13.252 1.00 96.19 192 ALA A C 1
ATOM 1534 O O . ALA A 1 192 ? -16.882 -5.088 14.248 1.00 96.19 192 ALA A O 1
ATOM 1535 N N . GLY A 1 193 ? -15.620 -6.161 12.727 1.00 94.94 193 GLY A N 1
ATOM 1536 C CA . GLY A 1 193 ? -15.738 -7.495 13.321 1.00 94.94 193 GLY A CA 1
ATOM 1537 C C . GLY A 1 193 ? -14.764 -7.729 14.477 1.00 94.94 193 GLY A C 1
ATOM 1538 O O . GLY A 1 193 ? -15.118 -8.378 15.458 1.00 94.94 193 GLY A O 1
ATOM 1539 N N . LEU A 1 194 ? -13.556 -7.168 14.387 1.00 93.12 194 LEU A N 1
ATOM 1540 C CA . LEU A 1 194 ? -12.475 -7.356 15.361 1.00 93.12 194 LEU A CA 1
ATOM 1541 C C . LEU A 1 194 ? -12.517 -6.371 16.534 1.00 93.12 194 LEU A C 1
ATOM 1543 O O . LEU A 1 194 ? -11.778 -6.547 17.498 1.00 93.12 194 LEU A O 1
ATOM 1547 N N . GLU A 1 195 ? -13.389 -5.367 16.489 1.00 85.94 195 GLU A N 1
ATOM 1548 C CA . GLU A 1 195 ? -13.427 -4.246 17.435 1.00 85.94 195 GLU A CA 1
ATOM 1549 C C . GLU A 1 195 ? -13.430 -4.644 18.922 1.00 85.94 195 GLU A C 1
ATOM 1551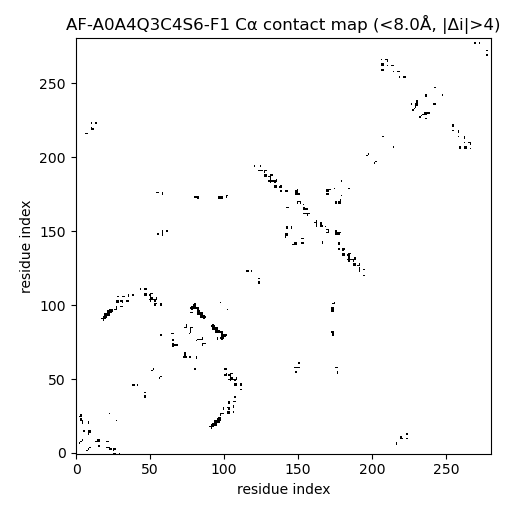 O O . GLU A 1 195 ? -12.781 -3.989 19.736 1.00 85.94 195 GLU A O 1
ATOM 1556 N N . ASN A 1 196 ? -14.113 -5.737 19.277 1.00 86.19 196 ASN A N 1
ATOM 1557 C CA . ASN A 1 196 ? -14.188 -6.246 20.653 1.00 86.19 196 ASN A CA 1
ATOM 1558 C C . ASN A 1 196 ? -13.484 -7.599 20.846 1.00 86.19 196 ASN A C 1
ATOM 1560 O O . ASN A 1 196 ? -13.635 -8.232 21.891 1.00 86.19 196 ASN A O 1
ATOM 1564 N N . VAL A 1 197 ? -12.726 -8.069 19.853 1.00 91.06 197 VAL A N 1
ATOM 1565 C CA . VAL A 1 197 ? -12.075 -9.380 19.907 1.00 91.06 197 VAL A CA 1
ATOM 1566 C C . VAL A 1 197 ? -10.767 -9.264 20.682 1.00 91.06 197 VAL A C 1
ATOM 1568 O O . VAL A 1 197 ? -9.835 -8.580 20.267 1.00 91.06 197 VAL A O 1
ATOM 1571 N N . LYS A 1 198 ? -10.691 -9.966 21.815 1.00 92.00 198 LYS A N 1
ATOM 1572 C CA . LYS A 1 198 ? -9.475 -10.096 22.625 1.00 92.00 198 LYS A CA 1
ATOM 1573 C C . LYS A 1 198 ? -9.191 -11.567 22.867 1.00 92.00 198 LYS A C 1
ATOM 1575 O O . LYS A 1 198 ? -9.908 -12.243 23.597 1.00 92.00 198 LYS A O 1
ATOM 1580 N N . THR A 1 199 ? -8.153 -12.066 22.219 1.00 94.88 199 THR A N 1
ATOM 1581 C CA . THR A 1 199 ? -7.701 -13.453 22.297 1.00 94.88 199 THR A CA 1
ATOM 1582 C C . THR A 1 199 ? -6.179 -13.493 22.383 1.00 94.88 199 THR A C 1
ATOM 1584 O O . THR A 1 199 ? -5.494 -12.544 22.002 1.00 94.88 199 THR A O 1
ATOM 1587 N N . ARG A 1 200 ? -5.623 -14.639 22.790 1.00 94.06 200 ARG A N 1
ATOM 1588 C CA . ARG A 1 200 ? -4.166 -14.849 22.757 1.00 94.06 200 ARG A CA 1
ATOM 1589 C C . ARG A 1 200 ? -3.580 -14.662 21.355 1.00 94.06 200 ARG A C 1
ATOM 1591 O O . ARG A 1 200 ? -2.460 -14.183 21.219 1.00 94.06 200 ARG A O 1
ATOM 1598 N N . PHE A 1 201 ? -4.341 -15.020 20.321 1.00 93.69 201 PHE A N 1
ATOM 1599 C CA . PHE A 1 201 ? -3.924 -14.846 18.935 1.00 93.69 201 PHE A CA 1
ATOM 1600 C C . PHE A 1 201 ? -3.874 -13.366 18.535 1.00 93.69 201 PHE A C 1
ATOM 1602 O O . PHE A 1 201 ? -2.875 -12.921 17.978 1.00 93.69 201 PHE A O 1
ATOM 1609 N N . THR A 1 202 ? -4.893 -12.572 18.882 1.00 92.44 202 THR A N 1
ATOM 1610 C CA . THR A 1 202 ? -4.865 -11.123 18.619 1.00 92.44 202 THR A CA 1
ATOM 1611 C C . THR A 1 202 ? -3.754 -10.431 19.404 1.00 92.44 202 THR A C 1
ATOM 1613 O O . THR A 1 202 ? -3.081 -9.568 18.851 1.00 92.44 202 THR A O 1
ATOM 1616 N N . ASP A 1 203 ? -3.488 -10.841 20.648 1.00 91.69 203 ASP A N 1
ATOM 1617 C CA . ASP A 1 203 ? -2.366 -10.313 21.439 1.00 91.69 203 ASP A CA 1
ATOM 1618 C C . ASP A 1 203 ? -1.008 -10.630 20.798 1.00 91.69 203 ASP A C 1
ATOM 1620 O O . ASP A 1 203 ? -0.100 -9.795 20.807 1.00 91.69 203 ASP A O 1
ATOM 1624 N N . TRP A 1 204 ? -0.872 -11.821 20.205 1.00 94.12 204 TRP A N 1
ATOM 1625 C CA . TRP A 1 204 ? 0.306 -12.206 19.431 1.00 94.12 204 TRP A CA 1
ATOM 1626 C C . TRP A 1 204 ? 0.456 -11.347 18.167 1.00 94.12 204 TRP A C 1
ATOM 1628 O O . TRP A 1 204 ? 1.525 -10.777 17.952 1.00 94.12 204 TRP A O 1
ATOM 1638 N N . MET A 1 205 ? -0.613 -11.159 17.385 1.00 93.50 205 MET A N 1
ATOM 1639 C CA . MET A 1 205 ? -0.589 -10.314 16.179 1.00 93.50 205 MET A CA 1
ATOM 1640 C C . MET A 1 205 ? -0.306 -8.835 16.483 1.00 93.50 205 MET A C 1
ATOM 1642 O O . MET A 1 205 ? 0.381 -8.161 15.711 1.00 93.50 205 MET A O 1
ATOM 1646 N N . LEU A 1 206 ? -0.789 -8.323 17.621 1.00 93.81 206 LEU A N 1
ATOM 1647 C CA . LEU A 1 206 ? -0.566 -6.940 18.056 1.00 93.81 206 LEU A CA 1
ATOM 1648 C C . LEU A 1 206 ? 0.916 -6.601 18.246 1.00 93.81 206 LEU A C 1
ATOM 1650 O O . LEU A 1 206 ? 1.269 -5.423 18.175 1.00 93.81 206 LEU A O 1
ATOM 1654 N N . VAL A 1 207 ? 1.785 -7.596 18.459 1.00 95.19 207 VAL A N 1
ATOM 1655 C CA . VAL A 1 207 ? 3.235 -7.378 18.525 1.00 95.19 207 VAL A CA 1
ATOM 1656 C C . VAL A 1 207 ? 3.740 -6.751 17.229 1.00 95.19 207 VAL A C 1
ATOM 1658 O O . VAL A 1 207 ? 4.379 -5.705 17.279 1.00 95.19 207 VAL A O 1
ATOM 1661 N N . TYR A 1 208 ? 3.401 -7.328 16.076 1.00 95.25 208 TYR A N 1
ATOM 1662 C CA . TYR A 1 208 ? 3.814 -6.788 14.779 1.00 95.25 208 TYR A CA 1
ATOM 1663 C C . TYR A 1 208 ? 3.128 -5.453 14.485 1.00 95.25 208 TYR A C 1
ATOM 1665 O O . TYR A 1 208 ? 3.780 -4.501 14.064 1.00 95.25 208 TYR A O 1
ATOM 1673 N N . GLY A 1 209 ? 1.826 -5.351 14.777 1.00 92.38 209 GLY A N 1
ATOM 1674 C CA . GLY A 1 209 ? 1.037 -4.143 14.512 1.00 92.38 209 GLY A CA 1
ATOM 1675 C C . GLY A 1 209 ? 1.486 -2.899 15.290 1.00 92.38 209 GLY A C 1
ATOM 1676 O O . GLY A 1 209 ? 1.211 -1.783 14.860 1.00 92.38 209 GLY A O 1
ATOM 1677 N N . ARG A 1 210 ? 2.194 -3.062 16.415 1.00 92.56 210 ARG A N 1
ATOM 1678 C CA . ARG A 1 210 ? 2.746 -1.946 17.209 1.00 92.56 210 ARG A CA 1
ATOM 1679 C C . ARG A 1 210 ? 4.107 -1.452 16.725 1.00 92.56 210 ARG A C 1
ATOM 1681 O O . ARG A 1 210 ? 4.483 -0.329 17.056 1.00 92.56 210 ARG A O 1
ATOM 1688 N N . VAL A 1 211 ? 4.838 -2.274 15.974 1.00 94.56 211 VAL A N 1
ATOM 1689 C CA . VAL A 1 211 ? 6.157 -1.943 15.410 1.00 94.56 211 VAL A CA 1
ATOM 1690 C C . VAL A 1 211 ? 6.257 -2.344 13.926 1.00 94.56 211 VAL A C 1
ATOM 1692 O O . VAL A 1 211 ? 7.198 -3.038 13.528 1.00 94.56 211 VAL A O 1
ATOM 1695 N N . PRO A 1 212 ? 5.288 -1.939 13.079 1.00 94.25 212 PRO A N 1
ATOM 1696 C CA . PRO A 1 212 ? 5.182 -2.443 11.713 1.00 94.25 212 PRO A CA 1
ATOM 1697 C C . PRO A 1 212 ? 6.368 -2.023 10.840 1.00 94.25 212 PRO A C 1
ATOM 1699 O O . PRO A 1 212 ? 6.808 -2.817 10.014 1.00 94.25 212 PRO A O 1
ATOM 1702 N N . LEU A 1 213 ? 6.934 -0.825 11.045 1.00 92.12 213 LEU A N 1
ATOM 1703 C CA . LEU A 1 213 ? 8.110 -0.371 10.297 1.00 92.12 213 LEU A CA 1
ATOM 1704 C C . LEU A 1 213 ? 9.363 -1.174 10.669 1.00 92.12 213 LEU A C 1
ATOM 1706 O O . LEU A 1 213 ? 10.117 -1.574 9.786 1.00 92.12 213 LEU A O 1
ATOM 1710 N N . ALA A 1 214 ? 9.560 -1.475 11.955 1.00 93.81 214 ALA A N 1
ATOM 1711 C CA . ALA A 1 214 ? 10.663 -2.328 12.390 1.00 93.81 214 ALA A CA 1
ATOM 1712 C C . ALA A 1 214 ? 10.556 -3.737 11.788 1.00 93.81 214 ALA A C 1
ATOM 1714 O O . ALA A 1 214 ? 11.544 -4.260 11.277 1.00 93.81 214 ALA A O 1
ATOM 1715 N N . TYR A 1 215 ? 9.358 -4.335 11.789 1.00 95.69 215 TYR A N 1
ATOM 1716 C CA . TYR A 1 215 ? 9.119 -5.605 11.094 1.00 95.69 215 TYR A CA 1
ATOM 1717 C C . TYR A 1 215 ? 9.407 -5.481 9.589 1.00 95.69 215 TYR A C 1
ATOM 1719 O O . TYR A 1 215 ? 10.116 -6.315 9.027 1.00 95.69 215 TYR A O 1
ATOM 1727 N N . TYR A 1 216 ? 8.914 -4.415 8.948 1.00 94.62 216 TYR A N 1
ATOM 1728 C CA . TYR A 1 216 ? 9.139 -4.145 7.528 1.00 94.62 216 TYR A CA 1
ATOM 1729 C C . TYR A 1 216 ? 10.632 -4.052 7.179 1.00 94.62 216 TYR A C 1
ATOM 1731 O O . TYR A 1 216 ? 11.072 -4.638 6.202 1.00 94.62 216 TYR A O 1
ATOM 1739 N N . ILE A 1 217 ? 11.453 -3.403 7.996 1.00 94.69 217 ILE A N 1
ATOM 1740 C CA . ILE A 1 217 ? 12.895 -3.352 7.734 1.00 94.69 217 ILE A CA 1
ATOM 1741 C C . ILE A 1 217 ? 13.525 -4.727 7.995 1.00 94.69 217 ILE A C 1
ATOM 1743 O O . ILE A 1 217 ? 14.166 -5.293 7.115 1.00 94.69 217 ILE A O 1
ATOM 1747 N N . MET A 1 218 ? 13.310 -5.309 9.178 1.00 96.25 218 MET A N 1
ATOM 1748 C CA . MET A 1 218 ? 13.988 -6.549 9.574 1.00 96.25 218 MET A CA 1
ATOM 1749 C C . MET A 1 218 ? 13.656 -7.739 8.668 1.00 96.25 218 MET A C 1
ATOM 1751 O O . MET A 1 218 ? 14.544 -8.546 8.401 1.00 96.25 218 MET A O 1
ATOM 1755 N N . HIS A 1 219 ? 12.416 -7.864 8.182 1.00 95.94 219 HIS A N 1
ATOM 1756 C CA . HIS A 1 219 ? 12.055 -8.990 7.316 1.00 95.94 219 HIS A CA 1
ATOM 1757 C C . HIS A 1 219 ? 12.769 -8.950 5.967 1.00 95.94 219 HIS A C 1
ATOM 1759 O O . HIS A 1 219 ? 13.184 -10.006 5.501 1.00 95.94 219 HIS A O 1
ATOM 1765 N N . MET A 1 220 ? 12.991 -7.764 5.391 1.00 94.56 220 MET A N 1
ATOM 1766 C CA . MET A 1 220 ? 13.740 -7.626 4.141 1.00 94.56 220 MET A CA 1
ATOM 1767 C C . MET A 1 220 ? 15.182 -8.110 4.314 1.00 94.56 220 MET A C 1
ATOM 1769 O O . MET A 1 220 ? 15.659 -8.934 3.539 1.00 94.56 220 MET A O 1
ATOM 1773 N N . TYR A 1 221 ? 15.859 -7.677 5.381 1.00 95.81 221 TYR A N 1
ATOM 1774 C CA . TYR A 1 221 ? 17.233 -8.106 5.659 1.00 95.81 221 TYR A CA 1
ATOM 1775 C C . TYR A 1 221 ? 17.337 -9.580 6.052 1.00 95.81 221 TYR A C 1
ATOM 1777 O O . TYR A 1 221 ? 18.298 -10.243 5.668 1.00 95.81 221 TYR A O 1
ATOM 1785 N N . LEU A 1 222 ? 16.359 -10.116 6.788 1.00 96.38 222 LEU A N 1
ATOM 1786 C CA . LEU A 1 222 ? 16.330 -11.541 7.112 1.00 96.38 222 LEU A CA 1
ATOM 1787 C C . LEU A 1 222 ? 16.139 -12.384 5.847 1.00 96.38 222 LEU A C 1
ATOM 1789 O O . LEU A 1 222 ? 16.833 -13.381 5.680 1.00 96.38 222 LEU A O 1
ATOM 1793 N N . LEU A 1 223 ? 15.249 -11.977 4.940 1.00 93.75 223 LEU A N 1
ATOM 1794 C CA . LEU A 1 223 ? 15.073 -12.647 3.650 1.00 93.75 223 LEU A CA 1
ATOM 1795 C C . LEU A 1 223 ? 16.337 -12.559 2.793 1.00 93.75 223 LEU A C 1
ATOM 1797 O O . LEU A 1 223 ? 16.746 -13.574 2.235 1.00 93.75 223 LEU A O 1
ATOM 1801 N N . LEU A 1 224 ? 16.992 -11.396 2.745 1.00 92.31 224 LEU A N 1
ATOM 1802 C CA . LEU A 1 224 ? 18.263 -11.225 2.040 1.00 92.31 224 LEU A CA 1
ATOM 1803 C C . LEU A 1 224 ? 19.356 -12.144 2.609 1.00 92.31 224 LEU A C 1
ATOM 1805 O O . LEU A 1 224 ? 20.063 -12.806 1.850 1.00 92.31 224 LEU A O 1
ATOM 1809 N N . LEU A 1 225 ? 19.460 -12.245 3.938 1.00 93.50 225 LEU A N 1
ATOM 1810 C CA . LEU A 1 225 ? 20.388 -13.157 4.609 1.00 93.50 225 LEU A CA 1
ATOM 1811 C C . LEU A 1 225 ? 20.078 -14.622 4.282 1.00 93.50 225 LEU A C 1
ATOM 1813 O O . LEU A 1 225 ? 20.983 -15.372 3.925 1.00 93.50 225 LEU A O 1
ATOM 1817 N N . LEU A 1 226 ? 18.814 -15.038 4.392 1.00 92.25 226 LEU A N 1
ATOM 1818 C CA . LEU A 1 226 ? 18.398 -16.414 4.106 1.00 92.25 226 LEU A CA 1
ATOM 1819 C C . LEU A 1 226 ? 18.622 -16.780 2.637 1.00 92.25 226 LEU A C 1
ATOM 1821 O O . LEU A 1 226 ? 19.077 -17.889 2.359 1.00 92.25 226 LEU A O 1
ATOM 1825 N N . ALA A 1 227 ? 18.358 -15.858 1.709 1.00 90.06 227 ALA A N 1
ATOM 1826 C CA . ALA A 1 227 ? 18.658 -16.038 0.293 1.00 90.06 227 ALA A CA 1
ATOM 1827 C C . ALA A 1 227 ? 20.171 -16.176 0.063 1.00 90.06 227 ALA A C 1
ATOM 1829 O O . ALA A 1 227 ? 20.605 -17.117 -0.597 1.00 90.06 227 ALA A O 1
ATOM 1830 N N . GLY A 1 228 ? 20.981 -15.309 0.681 1.00 90.25 228 GLY A N 1
ATOM 1831 C CA . GLY A 1 228 ? 22.441 -15.381 0.617 1.00 90.25 228 GLY A CA 1
ATOM 1832 C C . GLY A 1 228 ? 22.995 -16.702 1.156 1.00 90.25 228 GLY A C 1
ATOM 1833 O O . GLY A 1 228 ? 23.791 -17.347 0.484 1.00 90.25 228 GLY A O 1
ATOM 1834 N N . LEU A 1 229 ? 22.535 -17.159 2.324 1.00 91.56 229 LEU A N 1
ATOM 1835 C CA . LEU A 1 229 ? 22.923 -18.460 2.882 1.00 91.56 229 LEU A CA 1
ATOM 1836 C C . LEU A 1 229 ? 22.495 -19.615 1.971 1.00 91.56 229 LEU A C 1
ATOM 1838 O O . LEU A 1 229 ? 23.279 -20.523 1.700 1.00 91.56 229 LEU A O 1
ATOM 1842 N N . SER A 1 230 ? 21.263 -19.572 1.467 1.00 89.94 230 SER A N 1
ATOM 1843 C CA . SER A 1 230 ? 20.739 -20.611 0.578 1.00 89.94 230 SER A CA 1
ATOM 1844 C C . SER A 1 230 ? 21.521 -20.698 -0.732 1.00 89.94 230 SER A C 1
ATOM 1846 O O . SER A 1 230 ? 21.712 -21.802 -1.231 1.00 89.94 230 SER A O 1
ATOM 1848 N N . TYR A 1 231 ? 22.001 -19.571 -1.265 1.00 89.81 231 TYR A N 1
ATOM 1849 C CA . TYR A 1 231 ? 22.788 -19.513 -2.499 1.00 89.81 231 TYR A CA 1
ATOM 1850 C C . TYR A 1 231 ? 24.271 -19.854 -2.280 1.00 89.81 231 TYR A C 1
ATOM 1852 O O . TYR A 1 231 ? 24.802 -20.744 -2.940 1.00 89.81 231 TYR A O 1
ATOM 1860 N N . PHE A 1 232 ? 24.945 -19.169 -1.349 1.00 89.81 232 PHE A N 1
ATOM 1861 C CA . PHE A 1 232 ? 26.400 -19.262 -1.167 1.00 89.81 232 PHE A CA 1
ATOM 1862 C C . PHE A 1 232 ? 26.853 -20.434 -0.293 1.00 89.81 232 PHE A C 1
ATOM 1864 O O . PHE A 1 232 ? 27.979 -20.890 -0.459 1.00 89.81 232 PHE A O 1
ATOM 1871 N N . VAL A 1 233 ? 26.025 -20.886 0.655 1.00 91.00 233 VAL A N 1
ATOM 1872 C CA . VAL A 1 233 ? 26.414 -21.912 1.642 1.00 91.00 233 VAL A CA 1
ATOM 1873 C C . VAL A 1 233 ? 25.766 -23.250 1.327 1.00 91.00 233 VAL A C 1
ATOM 1875 O O . VAL A 1 233 ? 26.440 -24.274 1.304 1.00 91.00 233 VAL A O 1
ATOM 1878 N N . PHE A 1 234 ? 24.452 -23.249 1.109 1.00 88.81 234 PHE A N 1
ATOM 1879 C CA . PHE A 1 234 ? 23.697 -24.490 0.944 1.00 88.81 234 PHE A CA 1
ATOM 1880 C C . PHE A 1 234 ? 23.460 -24.880 -0.517 1.00 88.81 234 PHE A C 1
ATOM 1882 O O . PHE A 1 234 ? 23.061 -26.013 -0.768 1.00 88.81 234 PHE A O 1
ATOM 1889 N N . HIS A 1 235 ? 23.684 -23.961 -1.462 1.00 86.50 235 HIS A N 1
ATOM 1890 C CA . HIS A 1 235 ? 23.439 -24.149 -2.897 1.00 86.50 235 HIS A CA 1
ATOM 1891 C C . HIS A 1 235 ? 22.039 -24.722 -3.216 1.00 86.50 235 HIS A C 1
ATOM 1893 O O . HIS A 1 235 ? 21.877 -25.551 -4.106 1.00 86.50 235 HIS A O 1
ATOM 1899 N N . ILE A 1 236 ? 21.020 -24.294 -2.458 1.00 85.06 236 ILE A N 1
ATOM 1900 C CA . ILE A 1 236 ? 19.622 -24.755 -2.579 1.00 85.06 236 ILE A CA 1
ATOM 1901 C C . ILE A 1 236 ? 18.868 -23.972 -3.659 1.00 85.06 236 ILE A C 1
ATOM 1903 O O . ILE A 1 236 ? 17.949 -24.498 -4.282 1.00 85.06 236 ILE A O 1
ATOM 1907 N N . ILE A 1 237 ? 19.222 -22.700 -3.841 1.00 84.50 237 ILE A N 1
ATOM 1908 C CA . ILE A 1 237 ? 18.572 -21.791 -4.788 1.00 84.50 237 ILE A CA 1
ATOM 1909 C C . ILE A 1 237 ? 19.608 -21.246 -5.762 1.00 84.50 237 ILE A C 1
ATOM 1911 O O . ILE A 1 237 ? 20.769 -21.081 -5.392 1.00 84.50 237 ILE A O 1
ATOM 1915 N N . GLU A 1 238 ? 19.179 -20.921 -6.976 1.00 81.94 238 GLU A N 1
ATOM 1916 C CA . GLU A 1 238 ? 19.998 -20.213 -7.959 1.00 81.94 238 GLU A CA 1
ATOM 1917 C C . GLU A 1 238 ? 19.701 -18.711 -7.919 1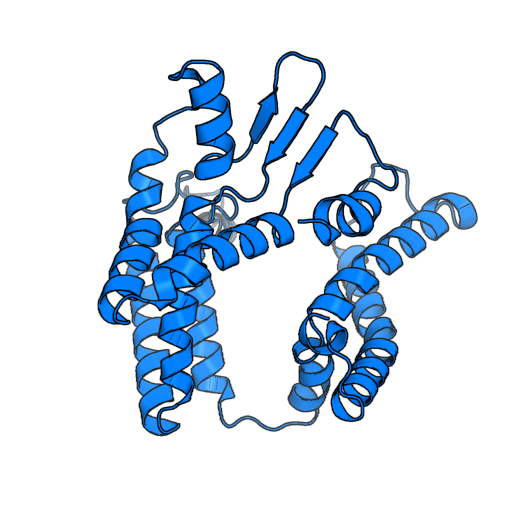.00 81.94 238 GLU A C 1
ATOM 1919 O O . GLU A 1 238 ? 18.569 -18.281 -7.684 1.00 81.94 238 GLU A O 1
ATOM 1924 N N . PHE A 1 239 ? 20.723 -17.886 -8.149 1.00 74.31 239 PHE A N 1
ATOM 1925 C CA . PHE A 1 239 ? 20.554 -16.438 -8.148 1.00 74.31 239 PHE A CA 1
ATOM 1926 C C . PHE A 1 239 ? 19.646 -16.006 -9.306 1.00 74.31 239 PHE A C 1
ATOM 1928 O O . PHE A 1 239 ? 19.877 -16.363 -10.458 1.00 74.31 239 PHE A O 1
ATOM 1935 N N . GLY A 1 240 ? 18.606 -15.230 -8.998 1.00 72.44 240 GLY A N 1
ATOM 1936 C CA . GLY A 1 240 ? 17.601 -14.802 -9.978 1.00 72.44 240 GLY A CA 1
ATOM 1937 C C . GLY A 1 240 ? 16.489 -15.823 -10.248 1.00 72.44 240 GLY A C 1
ATOM 1938 O O . GLY A 1 240 ? 15.524 -15.483 -10.931 1.00 72.44 240 GLY A O 1
ATOM 1939 N N . VAL A 1 241 ? 16.564 -17.030 -9.676 1.00 77.06 241 VAL A N 1
ATOM 1940 C CA . VAL A 1 241 ? 15.517 -18.054 -9.784 1.00 77.06 241 VAL A CA 1
ATOM 1941 C C . VAL A 1 241 ? 14.725 -18.092 -8.478 1.00 77.06 241 VAL A C 1
ATOM 1943 O O . VAL A 1 241 ? 15.258 -18.357 -7.402 1.00 77.06 241 VAL A O 1
ATOM 1946 N N . GLY A 1 242 ? 13.430 -17.781 -8.558 1.00 80.12 242 GLY A N 1
ATOM 1947 C CA . GLY A 1 242 ? 12.532 -17.856 -7.406 1.00 80.12 242 GLY A CA 1
ATOM 1948 C C . GLY A 1 242 ? 12.332 -19.292 -6.911 1.00 80.12 242 GLY A C 1
ATOM 1949 O O . GLY A 1 242 ? 12.549 -20.258 -7.639 1.00 80.12 242 GLY A O 1
ATOM 1950 N N . VAL A 1 243 ? 11.862 -19.442 -5.673 1.00 86.56 243 VAL A N 1
ATOM 1951 C CA . VAL A 1 243 ? 11.460 -20.748 -5.127 1.00 86.56 243 VAL A CA 1
ATOM 1952 C C . VAL A 1 243 ? 9.989 -21.042 -5.447 1.00 86.56 243 VAL A C 1
ATOM 1954 O O . VAL A 1 243 ? 9.181 -20.113 -5.547 1.00 86.56 243 VAL A O 1
ATOM 1957 N N . PRO A 1 244 ? 9.594 -22.318 -5.588 1.00 90.38 244 PRO A N 1
ATOM 1958 C CA . PRO A 1 244 ? 8.203 -22.667 -5.843 1.00 90.38 244 PRO A CA 1
ATOM 1959 C C . PRO A 1 244 ? 7.299 -22.291 -4.660 1.00 90.38 244 PRO A C 1
ATOM 1961 O O . PRO A 1 244 ? 7.719 -22.276 -3.502 1.00 90.38 244 PRO A O 1
ATOM 1964 N N . LEU A 1 245 ? 6.017 -22.041 -4.944 1.00 91.19 245 LEU A N 1
ATOM 1965 C CA . LEU A 1 245 ? 5.055 -21.504 -3.972 1.00 91.19 245 LEU A CA 1
ATOM 1966 C C . LEU A 1 245 ? 4.950 -22.332 -2.677 1.00 91.19 245 LEU A C 1
ATOM 1968 O O . LEU A 1 245 ? 4.828 -21.771 -1.590 1.00 91.19 245 LEU A O 1
ATOM 1972 N N . TYR A 1 246 ? 5.052 -23.661 -2.766 1.00 92.94 246 TYR A N 1
ATOM 1973 C CA . TYR A 1 246 ? 4.998 -24.532 -1.588 1.00 92.94 246 TYR A CA 1
ATOM 1974 C C . TYR A 1 246 ? 6.190 -24.345 -0.634 1.00 92.94 246 TYR A C 1
ATOM 1976 O O . TYR A 1 246 ? 6.051 -24.645 0.547 1.00 92.94 246 TYR A O 1
ATOM 1984 N N . MET A 1 247 ? 7.336 -23.836 -1.110 1.00 91.19 247 MET A N 1
ATOM 1985 C CA . MET A 1 247 ? 8.481 -23.452 -0.270 1.00 91.19 247 MET A CA 1
ATOM 1986 C C . MET A 1 247 ? 8.345 -22.030 0.280 1.00 91.19 247 MET A C 1
ATOM 1988 O O . MET A 1 247 ? 8.819 -21.751 1.380 1.00 91.19 247 MET A O 1
ATOM 1992 N N . VAL A 1 248 ? 7.661 -21.135 -0.439 1.00 92.12 248 VAL A N 1
ATOM 1993 C CA . VAL A 1 248 ? 7.428 -19.755 0.017 1.00 92.12 248 VAL A CA 1
ATOM 1994 C C . VAL A 1 248 ? 6.671 -19.737 1.347 1.00 92.12 248 VAL A C 1
ATOM 1996 O O . VAL A 1 248 ? 7.063 -19.014 2.259 1.00 92.12 248 VAL A O 1
ATOM 1999 N N . TYR A 1 249 ? 5.622 -20.552 1.496 1.00 94.88 249 TYR A N 1
ATOM 2000 C CA . TYR A 1 249 ? 4.813 -20.587 2.721 1.00 94.88 249 TYR A CA 1
ATOM 2001 C C . TYR A 1 249 ? 5.592 -20.954 3.999 1.00 94.88 249 TYR A C 1
ATOM 2003 O O . TYR A 1 249 ? 5.496 -20.196 4.967 1.00 94.88 249 TYR A O 1
ATOM 2011 N N . PRO A 1 250 ? 6.365 -22.059 4.062 1.00 95.12 250 PRO A N 1
ATOM 2012 C CA . PRO A 1 250 ? 7.147 -22.382 5.253 1.00 95.12 250 PRO A CA 1
ATOM 2013 C C . PRO A 1 250 ? 8.261 -21.364 5.523 1.00 95.12 250 PRO A C 1
ATOM 2015 O O . PRO A 1 250 ? 8.480 -21.025 6.684 1.00 95.12 250 PRO A O 1
ATOM 2018 N N . ILE A 1 251 ? 8.918 -20.818 4.489 1.00 93.56 251 ILE A N 1
ATOM 2019 C CA . ILE A 1 251 ? 9.918 -19.747 4.662 1.00 93.56 251 ILE A CA 1
ATOM 2020 C C . ILE A 1 251 ? 9.262 -18.503 5.268 1.00 93.56 251 ILE A C 1
ATOM 2022 O O . ILE A 1 251 ? 9.776 -17.931 6.228 1.00 93.56 251 ILE A O 1
ATOM 2026 N N . TRP A 1 252 ? 8.100 -18.104 4.754 1.00 95.69 252 TRP A N 1
ATOM 2027 C CA . TRP A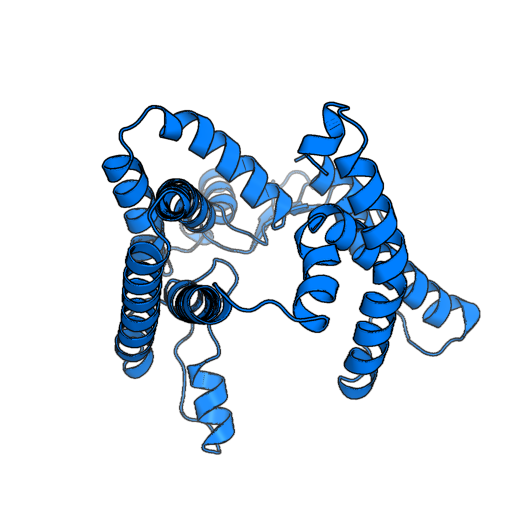 1 252 ? 7.337 -16.981 5.285 1.00 95.69 252 TRP A CA 1
ATOM 2028 C C . TRP A 1 252 ? 6.937 -17.202 6.750 1.00 95.69 252 TRP A C 1
ATOM 2030 O O . TRP A 1 252 ? 7.168 -16.321 7.579 1.00 95.69 252 TRP A O 1
ATOM 2040 N N . LEU A 1 253 ? 6.409 -18.381 7.098 1.00 96.75 253 LEU A N 1
ATOM 2041 C CA . LEU A 1 253 ? 6.071 -18.723 8.485 1.00 96.75 253 LEU A CA 1
ATOM 2042 C C . LEU A 1 253 ? 7.298 -18.680 9.403 1.00 96.75 253 LEU A C 1
ATOM 2044 O O . LEU A 1 253 ? 7.209 -18.154 10.513 1.00 96.75 253 LEU A O 1
ATOM 2048 N N . LEU A 1 254 ? 8.443 -19.183 8.935 1.00 96.50 254 LEU A N 1
ATOM 2049 C CA . LEU A 1 254 ? 9.708 -19.132 9.663 1.00 96.50 254 LEU A CA 1
ATOM 2050 C C . LEU A 1 254 ? 10.149 -17.684 9.913 1.00 96.50 254 LEU A C 1
ATOM 2052 O O . LEU A 1 254 ? 10.476 -17.338 11.045 1.00 96.50 254 LEU A O 1
ATOM 2056 N N . VAL A 1 255 ? 10.113 -16.824 8.893 1.00 97.12 255 VAL A N 1
ATOM 2057 C CA . VAL A 1 255 ? 10.459 -15.397 9.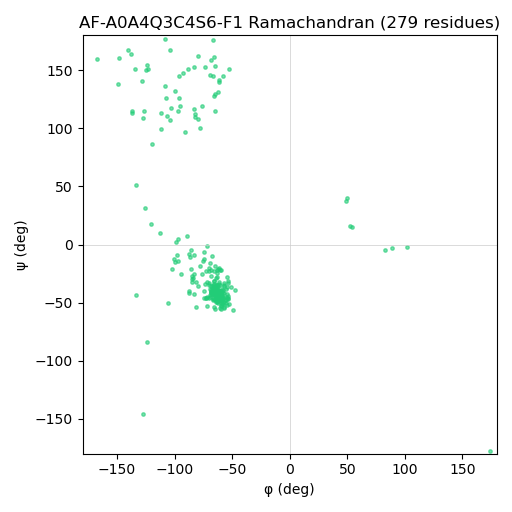010 1.00 97.12 255 VAL A CA 1
ATOM 2058 C C . VAL A 1 255 ? 9.535 -14.687 9.998 1.00 97.12 255 VAL A C 1
ATOM 2060 O O . VAL A 1 255 ? 10.019 -14.010 10.906 1.00 97.12 255 VAL A O 1
ATOM 2063 N N . VAL A 1 256 ? 8.217 -14.883 9.882 1.00 96.75 256 VAL A N 1
ATOM 2064 C CA . VAL A 1 256 ? 7.232 -14.329 10.825 1.00 96.75 256 VAL A CA 1
ATOM 2065 C C . VAL A 1 256 ? 7.554 -14.782 12.250 1.00 96.75 256 VAL A C 1
ATOM 2067 O O . VAL A 1 256 ? 7.622 -13.951 13.160 1.00 96.75 256 VAL A O 1
ATOM 2070 N N . PHE A 1 257 ? 7.809 -16.077 12.448 1.00 96.81 257 PHE 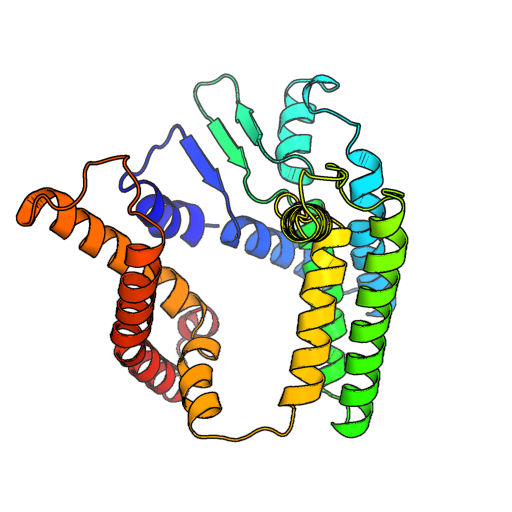A N 1
ATOM 2071 C CA . PHE A 1 257 ? 8.128 -16.648 13.754 1.00 96.81 257 PHE A CA 1
ATOM 2072 C C . PHE A 1 257 ? 9.431 -16.094 14.345 1.00 96.81 257 PHE A C 1
ATOM 2074 O O . PHE A 1 257 ? 9.429 -15.634 15.485 1.00 96.81 257 PHE A O 1
ATOM 2081 N N . ILE A 1 258 ? 10.527 -16.074 13.580 1.00 97.62 258 ILE A N 1
ATOM 2082 C CA . ILE A 1 258 ? 11.826 -15.534 14.020 1.00 97.62 258 ILE A CA 1
ATOM 2083 C C . ILE A 1 258 ? 11.675 -14.069 14.430 1.00 97.62 258 ILE A C 1
ATOM 2085 O O . ILE A 1 258 ? 12.154 -13.671 15.4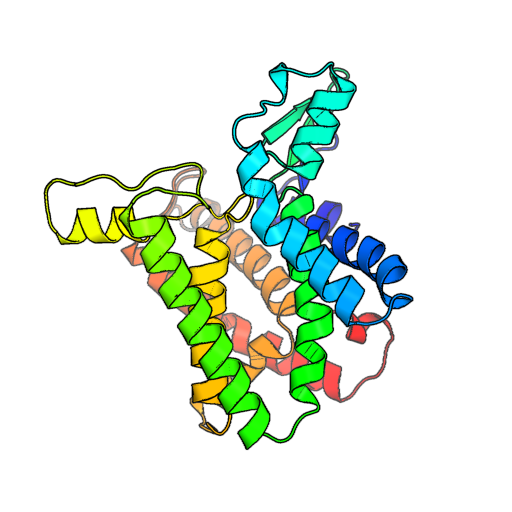92 1.00 97.62 258 ILE A O 1
ATOM 2089 N N . LEU A 1 259 ? 10.973 -13.268 13.625 1.00 97.62 259 LEU A N 1
ATOM 2090 C CA . LEU A 1 259 ? 10.816 -11.836 13.872 1.00 97.62 259 LEU A CA 1
ATOM 2091 C C . LEU A 1 259 ? 9.850 -11.507 15.006 1.00 97.62 259 LEU A C 1
ATOM 2093 O O . LEU A 1 259 ? 9.871 -10.382 15.507 1.00 97.62 259 LEU A O 1
ATOM 2097 N N . TYR A 1 260 ? 9.064 -12.473 15.485 1.00 96.94 260 TYR A N 1
ATOM 2098 C CA . TYR A 1 260 ? 8.239 -12.285 16.675 1.00 96.94 260 TYR A CA 1
ATOM 2099 C C . TYR A 1 260 ? 9.065 -11.790 17.870 1.00 96.94 260 TYR A C 1
ATOM 2101 O O . TYR A 1 260 ? 8.676 -10.847 18.561 1.00 96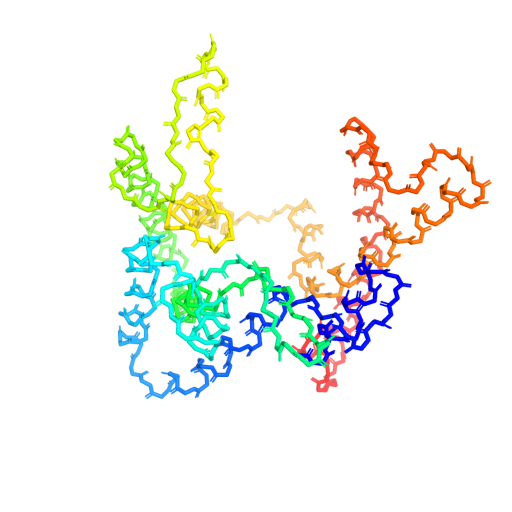.94 260 TYR A O 1
ATOM 2109 N N . PHE A 1 261 ? 10.220 -12.415 18.116 1.00 97.00 261 PHE A N 1
ATOM 2110 C CA . PHE A 1 261 ? 11.064 -12.134 19.276 1.00 97.00 261 PHE A CA 1
ATOM 2111 C C . PHE A 1 261 ? 11.662 -10.715 19.263 1.00 97.00 261 PHE A C 1
ATOM 2113 O O . PHE A 1 261 ? 11.428 -9.987 20.238 1.00 97.00 261 PHE A O 1
ATOM 2120 N N . PRO A 1 262 ? 12.364 -10.264 18.201 1.00 96.94 262 PRO A N 1
ATOM 2121 C CA . PRO A 1 262 ? 12.878 -8.900 18.138 1.00 96.94 262 PRO A CA 1
ATOM 2122 C C . PRO A 1 262 ? 11.753 -7.861 18.080 1.00 96.94 262 PRO A C 1
ATOM 2124 O O . PRO A 1 262 ? 11.855 -6.843 18.763 1.00 96.94 262 PRO A O 1
ATOM 2127 N N . CYS A 1 263 ? 10.637 -8.115 17.379 1.00 96.75 263 CYS A N 1
ATOM 2128 C CA . CYS A 1 263 ? 9.490 -7.198 17.390 1.00 96.75 263 CYS A CA 1
ATOM 2129 C C . CYS A 1 263 ? 8.891 -7.054 18.794 1.00 96.75 263 CYS A C 1
ATOM 2131 O O . CYS A 1 263 ? 8.594 -5.942 19.230 1.00 96.75 263 CYS A O 1
ATOM 2133 N N . ARG A 1 264 ? 8.757 -8.152 19.546 1.00 96.00 264 ARG A N 1
ATOM 2134 C CA . ARG A 1 264 ? 8.260 -8.120 20.929 1.00 96.00 264 ARG A CA 1
ATOM 2135 C C . ARG A 1 264 ? 9.198 -7.351 21.849 1.00 96.00 264 ARG A C 1
ATOM 2137 O O . ARG A 1 264 ? 8.724 -6.601 22.703 1.00 96.00 264 ARG A O 1
ATOM 2144 N N . TRP A 1 265 ? 10.505 -7.553 21.706 1.00 95.69 265 TRP A N 1
ATOM 2145 C CA . TRP A 1 265 ? 11.510 -6.807 22.459 1.00 95.69 265 TRP A CA 1
ATOM 2146 C C . TRP A 1 265 ? 11.443 -5.311 22.136 1.00 95.69 265 TRP A C 1
ATOM 2148 O O . TRP A 1 265 ? 11.291 -4.499 23.050 1.00 95.69 265 TRP A O 1
ATOM 2158 N N . TYR A 1 266 ? 11.446 -4.954 20.851 1.00 94.19 266 TYR A N 1
ATOM 2159 C CA . TYR A 1 266 ? 11.422 -3.563 20.407 1.00 94.19 266 TYR A CA 1
ATOM 2160 C C . TYR A 1 266 ? 10.123 -2.853 20.799 1.00 94.19 266 TYR A C 1
ATOM 2162 O O . TYR A 1 266 ? 10.155 -1.728 21.288 1.00 94.19 266 TYR A O 1
ATOM 2170 N N . MET A 1 267 ? 8.979 -3.540 20.707 1.00 93.38 267 MET A N 1
ATOM 2171 C CA . MET A 1 267 ? 7.697 -3.041 21.210 1.00 93.38 267 MET A CA 1
ATOM 2172 C C . MET A 1 267 ? 7.785 -2.671 22.696 1.00 93.38 267 MET A C 1
ATOM 2174 O O . MET A 1 267 ? 7.344 -1.591 23.084 1.00 93.38 267 MET A O 1
ATOM 2178 N N . LYS A 1 268 ? 8.357 -3.543 23.540 1.00 92.88 268 LYS A N 1
ATOM 2179 C CA . LYS A 1 268 ? 8.538 -3.246 24.971 1.00 92.88 268 LYS A CA 1
ATOM 2180 C C . LYS A 1 268 ? 9.482 -2.065 25.182 1.00 92.88 268 LYS A C 1
ATOM 2182 O O . LYS A 1 268 ? 9.169 -1.201 25.992 1.00 92.88 268 LYS A O 1
ATOM 2187 N N . TYR A 1 269 ? 10.589 -2.014 24.443 1.00 92.06 269 TYR A N 1
ATOM 2188 C CA . TYR A 1 269 ? 11.551 -0.914 24.504 1.00 92.06 269 TYR A CA 1
ATOM 2189 C C . TYR A 1 269 ? 10.895 0.433 24.167 1.00 92.06 269 TYR A C 1
ATOM 2191 O O . TYR A 1 269 ? 11.014 1.388 24.933 1.00 92.06 269 TYR A O 1
ATOM 2199 N N . LYS A 1 270 ? 10.123 0.481 23.075 1.00 88.25 270 LYS A N 1
ATOM 2200 C CA . LYS A 1 270 ? 9.373 1.663 22.632 1.00 88.25 270 LYS A CA 1
ATOM 2201 C C . LYS A 1 270 ? 8.328 2.128 23.648 1.00 88.25 270 LYS A C 1
ATOM 2203 O O . LYS A 1 270 ? 8.068 3.318 23.756 1.00 88.25 270 LYS A O 1
ATOM 2208 N N . MET A 1 271 ? 7.737 1.208 24.411 1.00 86.00 271 MET A N 1
ATOM 2209 C CA . MET A 1 271 ? 6.779 1.554 25.468 1.00 86.00 271 MET A CA 1
ATOM 2210 C C . MET A 1 271 ? 7.444 2.118 26.732 1.00 86.00 271 MET A C 1
ATOM 2212 O O . MET A 1 271 ? 6.788 2.839 27.482 1.00 86.00 271 MET A O 1
ATOM 2216 N N . THR A 1 272 ? 8.710 1.786 26.994 1.00 89.00 272 THR A N 1
ATOM 2217 C CA . THR A 1 272 ? 9.424 2.192 28.216 1.00 89.00 272 THR A CA 1
ATOM 2218 C C . THR A 1 272 ? 10.363 3.380 28.023 1.00 89.00 272 THR A C 1
ATOM 2220 O O . THR A 1 272 ? 10.790 3.969 29.013 1.00 89.00 272 THR A O 1
ATOM 2223 N N . HIS A 1 273 ? 10.654 3.774 26.781 1.00 87.38 273 HIS A N 1
ATOM 2224 C CA . HIS A 1 273 ? 11.549 4.887 26.464 1.00 87.38 273 HIS A CA 1
ATOM 2225 C C . HIS A 1 273 ? 10.858 5.945 25.591 1.00 87.38 273 HIS A C 1
ATOM 2227 O O . HIS A 1 273 ? 9.898 5.657 24.882 1.00 87.38 273 HIS A O 1
ATOM 2233 N N . LYS A 1 274 ? 11.334 7.195 25.657 1.00 80.19 274 LYS A N 1
ATOM 2234 C CA . LYS A 1 274 ? 10.695 8.361 25.012 1.00 80.19 274 LYS A CA 1
ATOM 2235 C C . LYS A 1 274 ? 11.630 9.152 24.088 1.00 80.19 274 LYS A C 1
ATOM 2237 O O . LYS A 1 274 ? 11.500 10.370 23.982 1.00 80.19 274 LYS A O 1
ATOM 2242 N N . GLN A 1 275 ? 12.602 8.511 23.440 1.00 86.38 275 GLN A N 1
ATOM 2243 C CA . GLN A 1 275 ? 13.453 9.219 22.477 1.00 86.38 275 GLN A CA 1
ATOM 2244 C C . GLN A 1 275 ? 12.657 9.617 21.225 1.00 86.38 275 GLN A C 1
ATOM 2246 O O . GLN A 1 275 ? 11.778 8.885 20.774 1.00 86.38 275 GLN A O 1
ATOM 2251 N N . TRP A 1 276 ? 12.997 10.765 20.632 1.00 80.31 276 TRP A N 1
ATOM 2252 C CA . TRP A 1 276 ? 12.271 11.337 19.491 1.00 80.31 276 TRP A CA 1
ATOM 2253 C C . TRP A 1 276 ? 12.183 10.388 18.285 1.00 80.31 276 TRP A C 1
ATOM 2255 O O . TRP A 1 276 ? 11.153 10.346 17.617 1.00 80.31 276 TRP A O 1
ATOM 2265 N N . TRP A 1 277 ? 13.225 9.587 18.035 1.00 75.69 277 TRP A N 1
ATOM 2266 C CA . TRP A 1 277 ? 13.289 8.656 16.906 1.00 75.69 277 TRP A CA 1
ATOM 2267 C C . TRP A 1 277 ? 12.379 7.428 17.077 1.00 75.69 277 TRP A C 1
ATOM 2269 O O . TRP A 1 277 ? 11.942 6.857 16.081 1.00 75.69 277 TRP A O 1
ATOM 2279 N N . LEU A 1 278 ? 12.011 7.062 18.313 1.00 76.44 278 LEU A N 1
ATOM 2280 C CA . LEU A 1 278 ? 11.085 5.953 18.588 1.00 76.44 278 LEU A CA 1
ATOM 2281 C C . LEU A 1 278 ? 9.644 6.253 18.176 1.00 76.44 278 LEU A C 1
ATOM 2283 O O . LEU A 1 278 ? 8.844 5.338 18.007 1.00 76.44 278 LEU A O 1
ATOM 2287 N N . SER A 1 279 ? 9.283 7.524 18.016 1.00 66.38 279 SER A N 1
ATOM 2288 C CA . SER A 1 279 ? 7.960 7.892 17.503 1.00 66.38 279 SER A CA 1
ATOM 2289 C C . SER A 1 279 ? 7.810 7.555 16.017 1.00 66.38 279 SER A C 1
ATOM 2291 O O . SER A 1 279 ? 6.688 7.373 15.551 1.00 66.38 279 SER A O 1
ATOM 2293 N N . TYR A 1 280 ? 8.931 7.444 15.293 1.00 64.62 280 TYR A N 1
ATOM 2294 C CA . TYR A 1 280 ? 8.972 7.240 13.844 1.00 64.62 280 TYR A CA 1
ATOM 2295 C C . TYR A 1 280 ? 9.271 5.789 13.427 1.00 64.62 280 TYR A C 1
ATOM 2297 O O . TYR A 1 280 ? 8.933 5.424 12.304 1.00 64.62 280 TYR A O 1
ATOM 2305 N N . LEU A 1 281 ? 9.867 4.973 14.310 1.00 58.28 281 LEU A N 1
ATOM 2306 C CA . LEU A 1 281 ? 10.208 3.549 14.112 1.00 58.28 281 LEU A CA 1
ATOM 2307 C C . LEU A 1 281 ? 9.314 2.623 14.947 1.00 58.28 281 LEU A C 1
ATOM 2309 O O . LEU A 1 281 ? 8.876 1.568 14.436 1.00 58.28 281 LEU A O 1
#

Mean predicted aligned error: 4.45 Å

Foldseek 3Di:
DVCQLPLVQCLVPVDRDQQEGEDDDVNLVVVLVVVVVVVVPDDLVVLLVQLVCLQQPLQVCVVPALVVDDLVSSLLCCQAHNQAWNDPVPSHIYGRQERHRNSSSVSSNVVSLVVLVVDDLVSSLVVLLVLLVVLVVVLCVCLVVVNTFAPDHQDDDPDPVVSVVSSQDGDVGNHTSSNCSNVSSVVSNVCSVCVPDDDPVVVLVVLCVLVVVVLVSVLSVVVVVVVCCCVVPVVPDDVPDDDDPVVVVVVVVVSSVVVSVVSNVLSVVLVVDDDPCSVVD

Nearest PDB structures (foldseek):
  5ern-assembly1_B  TM=2.349E-01  e=7.056E+00  Diaporthe amygdali

pLDDT: mean 93.77, std 5.73, range [58.28, 98.81]

Sequence (281 aa):
MLLELTIIEFSWQAKIDPHFMFIQVIWAIGVSMIVLAALVWLPKPLIAIFGLLLIFGHNAFDSVKPAEFDETGSIAWQFLHVQGIADFHNGYKVFVLYPLIPWIGVMAVGYVFGALFKLEAQKRRKILLGIGVSSLVLFVILRSGNFYGDLFPWTKQENALRTFLSFINVTKYPPSLDYLLVTLGVANLALAGLENVKTRFTDWMLVYGRVPLAYYIMHMYLLLLLAGLSYFVFHIIEFGVGVPLYMVYPIWLLVVFILYFPCRWYMKYKMTHKQWWLSYL

Secondary structure (DSSP, 8-state):
-HHIIIIIHHHHHSS--TTEEEE-HHHHHHHHHHHHHHHTTS-HHHHHHHHHHHHHHGGGGTT--GGGS-HHHHHHHHHHT--EEEE-SSS-EEEESS-HHHHHHHHHHHHHHGGGGGS-HHHHHHHHHHHHHHHHHHHHHHHHTT-SS-SS-----SSHHHHHHHHH---TTTT-HHHHHHHHHHHHHHHHHHTT---HHHHHHHHHHHSHHHHHHHHHHHHHHHHHHHHHTS--S-TTPPPPHHHHHHHHHHHHHHHHHHHHHHHHHHHH---GGGGT-

Radius of gyration: 21.12 Å; Cα contacts (8 Å, |Δi|>4): 314; chains: 1; bounding box: 48×48×53 Å

Solvent-accessible surface area (backbone atoms only — not comparable to full-atom values): 15084 Å² total; per-residue (Å²): 77,70,61,34,78,44,63,47,36,29,51,75,65,80,48,87,54,95,43,52,45,71,43,36,68,57,36,37,50,44,54,26,50,55,55,41,67,62,46,67,79,48,61,58,70,58,36,34,50,54,10,47,49,32,41,72,46,52,60,79,48,71,83,67,54,47,85,79,44,57,76,69,52,20,40,52,38,23,52,36,56,39,52,43,73,37,70,66,87,76,74,40,34,35,39,26,52,39,15,34,47,42,50,35,9,50,46,34,34,48,59,49,54,56,57,47,75,75,48,58,68,73,61,33,32,54,50,29,39,50,54,10,52,52,26,39,53,48,28,50,60,29,56,74,70,58,71,57,34,53,94,66,68,58,56,90,49,99,43,72,68,55,22,50,51,29,63,72,52,58,45,69,60,38,58,22,40,42,34,47,22,46,54,51,10,51,49,26,39,47,50,43,68,46,73,83,64,82,47,76,64,53,60,58,54,46,33,48,71,71,25,49,59,50,50,59,55,52,51,40,49,51,50,48,49,52,52,48,44,31,41,78,72,64,63,76,46,56,91,96,52,82,76,59,69,83,56,50,54,59,52,49,53,48,52,56,55,63,46,47,57,60,37,45,50,49,43,52,49,53,73,76,52,85,58,79,68,59,80,79,69

=== Feature glossary ===
Legend for the data blocks above and below:

— What the protein is —

The amino-acid sequence is the protein's primary structure: the linear order of residues from the N-terminus to the C-terminus, written in one-letter code. Everything else here — the 3D coordinates, the secondary structure, the domain annotations — is ultimately a consequence of this string.

Database cross-references. InterPro integrates a dozen domain/family signature databases into unified entries with residue-range hits. GO terms attach function/process/location labels with evidence codes. CATH codes position the fold in a four-level structural taxonomy. Organism is the NCBI-taxonomy species name.

— Where its atoms are —

The mmCIF block holds the 3D Cartesian coordinates of each backbone atom (N, Cα, C, O) in ångströms. mmCIF is the PDB's canonical archive format — a tagged-loop text representation of the atomic model.

The six renders are orthographic views along the three Cartesian axes in both directions. Representation (cartoon, sticks, or surface) and color scheme (sequence-rainbow or by-chain) vary across proteins so the training set covers all the common visualization conventions.

— Local backbone conformation —

Secondary structure is the local, repeating backbone conformation. DSSP classifies it into eight states by reading the hydrogen-bond network: three helix types (H, G, I), two β types (E, B), two non-regular types (T, S), and unstructured coil (-).

SS3 is a coarse helix/strand/coil call (letters a/b/c) made by the P-SEA algorithm from inter-Cα distances and dihedrals. It is less detailed than DSSP but needs only Cα positions.

Backbone dihedral angles. Every residue except chain termini has a φ (preceding-C → N → Cα → C) and a ψ (N → Cα → C → next-N). They are reported in degrees following the IUPAC sign convention. Secondary structure is essentially a statement about which (φ, ψ) basin each residue occupies.

— Global shape and packing —

The geometric summary reports three shape descriptors. Rg (radius of gyration) measures how spread out the Cα atoms are about their centre of mass; compact globular proteins have small Rg, elongated or unfolded ones large. Cα contacts (<8 Å, |i−j|>4) count long-range residue pairs in spatial proximity — high for tightly packed folds, near zero for rods or random coil. The bounding-box extents give the protein's footprint along x, y, z in Å.

Solvent accessibility: the surface area of each residue that a 1.4 Å water probe can touch, in Å². When only backbone atoms are present the absolute values are lower than full-atom SASA (side chains contribute most of the area) and are flagged as backbone-only.

Plot images: a contact map (which residues are close in 3D, as an N×N binary image), a Ramachandran scatter (backbone torsion angles, revealing secondary-structure composition at a glance), and — for AlphaFold structures — a PAE heatmap (pairwise prediction confidence).

— Structural neighborhood —

Foldseek's 3Di representation compresses backbone geometry into a per-residue letter drawn from a learned twenty-state alphabet. It captures the tertiary interaction pattern around each residue — which residues are packed against it in space, regardless of where they are in sequence.

Structural nearest neighbors (via Foldseek easy-search vs the PDB). Reported per hit: target PDB id, E-value, and alignment TM-score. A TM-score above ~0.5 is the conventional threshold for 'same fold'.

— Confidence and disorder —

pLDDT (predicted Local Distance Difference Test) is AlphaFold's per-residue confidence score, ranging from 0 to 100. Values above 90 indicate high confidence (typically well-packed cores); 70–90 is confident; 50–70 low confidence; below 50 usually means the region is disordered or the prediction is unreliable there. AlphaFold stores pLDDT in the mmCIF B-factor column.

For experimental (PDB) structures, the B-factor (temperature factor) quantifies the positional spread of each atom in the crystal — a combination of thermal vibration and static disorder — in units of Å². High B-factors mark flexible loops or poorly resolved regions; low B-factors mark the rigid, well-ordered core.

Predicted Aligned Error (PAE) is an AlphaFold confidence matrix: entry (i, j) is the expected error in the position of residue j, in ångströms, when the prediction is superimposed on the true structure at residue i. Low PAE within a block of residues means that block is internally rigid and well-predicted; high PAE between two blocks means their relative placement is uncertain even if each block individually is confident.